Protein AF-A0A968WHK5-F1 (afdb_monomer_lite)

Structure (mmCIF, N/CA/C/O backbone):
data_AF-A0A968WHK5-F1
#
_entry.id   AF-A0A968WHK5-F1
#
loop_
_atom_site.group_PDB
_atom_site.id
_atom_site.type_symbol
_atom_site.label_atom_id
_atom_site.label_alt_id
_atom_site.label_comp_id
_atom_site.label_asym_id
_atom_site.label_entity_id
_atom_site.label_seq_id
_atom_site.pdbx_PDB_ins_code
_atom_site.Cartn_x
_atom_site.Cartn_y
_atom_site.Cartn_z
_atom_site.occupancy
_atom_site.B_iso_or_equiv
_atom_site.auth_seq_id
_atom_site.auth_comp_id
_atom_site.auth_asym_id
_atom_site.auth_atom_id
_atom_site.pdbx_PDB_model_num
ATOM 1 N N . MET A 1 1 ? -3.354 -16.102 41.173 1.00 50.06 1 MET A N 1
ATOM 2 C CA . MET A 1 1 ? -4.266 -15.971 40.008 1.00 50.06 1 MET A CA 1
ATOM 3 C C . MET A 1 1 ? -4.656 -17.367 39.526 1.00 50.06 1 MET A C 1
ATOM 5 O O . MET A 1 1 ? -3.773 -18.094 39.098 1.00 50.06 1 MET A O 1
ATOM 9 N N . LYS A 1 2 ? -5.931 -17.781 39.629 1.00 51.41 2 LYS A N 1
ATOM 10 C CA . LYS A 1 2 ? -6.368 -19.097 39.117 1.00 51.41 2 LYS A CA 1
ATOM 11 C C . LYS A 1 2 ? -6.357 -19.098 37.576 1.00 51.41 2 LYS A C 1
ATOM 13 O O . LYS A 1 2 ? -6.852 -18.134 36.983 1.00 51.41 2 LYS A O 1
ATOM 18 N N . PRO A 1 3 ? -5.816 -20.135 36.912 1.00 55.25 3 PRO A N 1
ATOM 19 C CA . PRO A 1 3 ? -5.829 -20.220 35.457 1.00 55.25 3 PRO A CA 1
ATOM 20 C C . PRO A 1 3 ? -7.277 -20.295 34.959 1.00 55.25 3 PRO A C 1
ATOM 22 O O . PRO A 1 3 ? -8.054 -21.143 35.394 1.00 55.25 3 PRO A O 1
ATOM 25 N N . LYS A 1 4 ? -7.662 -19.384 34.052 1.00 67.00 4 LYS A N 1
ATOM 26 C CA . LYS A 1 4 ? -8.976 -19.431 33.392 1.00 67.00 4 LYS A CA 1
ATOM 27 C C . LYS A 1 4 ? -9.127 -20.776 32.685 1.00 67.00 4 LYS A C 1
ATOM 29 O O . LYS A 1 4 ? -8.248 -21.131 31.893 1.00 67.00 4 LYS A O 1
ATOM 34 N N . SER A 1 5 ? -10.230 -21.476 32.955 1.00 81.69 5 SER A N 1
ATOM 35 C CA . SER A 1 5 ? -10.532 -22.770 32.343 1.00 81.69 5 SER A CA 1
ATOM 36 C C . SER A 1 5 ? -10.521 -22.663 30.814 1.00 81.69 5 SER A C 1
ATOM 38 O O . SER A 1 5 ? -10.844 -21.616 30.239 1.00 81.69 5 SER A O 1
ATOM 40 N N . LEU A 1 6 ? -10.134 -23.753 30.148 1.00 80.94 6 LEU A N 1
ATOM 41 C CA . LEU A 1 6 ? -10.051 -23.837 28.686 1.00 80.94 6 LEU A CA 1
ATOM 42 C C . LEU A 1 6 ? -11.366 -23.384 28.021 1.00 80.94 6 LEU A C 1
ATOM 44 O O . LEU A 1 6 ? -11.352 -22.616 27.062 1.00 80.94 6 LEU A O 1
ATOM 48 N N . ARG A 1 7 ? -12.507 -23.759 28.615 1.00 77.81 7 ARG A N 1
ATOM 49 C CA . ARG A 1 7 ? -13.859 -23.392 28.168 1.00 77.81 7 ARG A CA 1
ATOM 50 C C . ARG A 1 7 ? -14.088 -21.877 28.155 1.00 77.81 7 ARG A C 1
ATOM 52 O O . ARG A 1 7 ? -14.635 -21.343 27.194 1.00 77.81 7 ARG A O 1
ATOM 59 N N . THR A 1 8 ? -13.604 -21.159 29.169 1.00 76.12 8 THR A N 1
ATOM 60 C CA . THR A 1 8 ? -13.692 -19.692 29.218 1.00 76.12 8 THR A CA 1
ATOM 61 C C . THR A 1 8 ? -12.823 -19.039 28.141 1.00 76.12 8 THR A C 1
ATOM 63 O O . THR A 1 8 ? -13.231 -18.037 27.559 1.00 76.12 8 THR A O 1
ATOM 66 N N . ARG A 1 9 ? -11.644 -19.599 27.831 1.00 75.88 9 ARG A N 1
ATOM 67 C CA . ARG A 1 9 ? -10.788 -19.088 26.742 1.00 75.88 9 ARG A CA 1
ATOM 68 C C . ARG A 1 9 ? -11.448 -19.270 25.375 1.00 75.88 9 ARG A C 1
ATOM 70 O O . ARG A 1 9 ? -11.440 -18.333 24.582 1.00 75.88 9 ARG A O 1
ATOM 77 N N . ILE A 1 10 ? -12.056 -20.432 25.145 1.00 80.25 10 ILE A N 1
ATOM 78 C CA . ILE A 1 10 ? -12.776 -20.758 23.909 1.00 80.25 10 ILE A CA 1
ATOM 79 C C . ILE A 1 10 ? -13.977 -19.820 23.719 1.00 80.25 10 ILE A C 1
ATOM 81 O O . ILE A 1 10 ? -14.104 -19.199 22.667 1.00 80.25 10 ILE A O 1
ATOM 85 N N . ASN A 1 11 ? -14.799 -19.613 24.752 1.00 78.75 11 ASN A N 1
ATOM 86 C CA . ASN A 1 11 ? -15.948 -18.704 24.665 1.00 78.75 11 ASN A CA 1
ATOM 87 C C . ASN A 1 11 ? -15.530 -17.247 24.400 1.00 78.75 11 ASN A C 1
ATOM 89 O O . ASN A 1 11 ? -16.168 -16.556 23.609 1.00 78.75 11 ASN A O 1
ATOM 93 N N . ILE A 1 12 ? -14.434 -16.779 25.012 1.00 77.69 12 ILE A N 1
ATOM 94 C CA . ILE A 1 12 ? -13.883 -15.443 24.732 1.00 77.69 12 ILE A CA 1
ATOM 95 C C . ILE A 1 12 ? -13.385 -15.349 23.284 1.00 77.69 12 ILE A C 1
ATOM 97 O O . ILE A 1 12 ? -13.579 -14.320 22.640 1.00 77.69 12 ILE A O 1
ATOM 101 N N . PHE A 1 13 ? -12.741 -16.397 22.769 1.00 77.62 13 PHE A N 1
ATOM 102 C CA . PHE A 1 13 ? -12.247 -16.436 21.394 1.00 77.62 13 PHE A CA 1
ATOM 103 C C . PHE A 1 13 ? -13.390 -16.387 20.373 1.00 77.62 13 PHE A C 1
ATOM 105 O O . PHE A 1 13 ? -13.380 -15.521 19.500 1.00 77.62 13 PHE A O 1
ATOM 112 N N . PHE A 1 14 ? -14.416 -17.227 20.526 1.00 78.81 14 PHE A N 1
ATOM 113 C CA . PHE A 1 14 ? -15.591 -17.199 19.650 1.00 78.81 14 PHE A CA 1
ATOM 114 C C . PHE A 1 14 ? -16.378 -15.890 19.765 1.00 78.81 14 PHE A C 1
ATOM 116 O O . PHE A 1 14 ? -16.814 -15.347 18.751 1.00 78.81 14 PHE A O 1
ATOM 123 N N . GLY A 1 15 ? -16.491 -15.327 20.974 1.00 75.31 15 GLY A N 1
ATOM 124 C CA . GLY A 1 15 ? -17.065 -13.996 21.169 1.00 75.31 15 GLY A CA 1
ATOM 125 C C . GLY A 1 15 ? -16.306 -12.927 20.379 1.00 75.31 15 GLY A C 1
ATOM 126 O O . GLY A 1 15 ? -16.913 -12.143 19.662 1.00 75.31 15 GLY A O 1
ATOM 127 N N . ARG A 1 16 ? -14.969 -12.942 20.425 1.00 75.81 16 ARG A N 1
ATOM 128 C CA . ARG A 1 16 ? -14.114 -12.025 19.653 1.00 75.81 16 ARG A CA 1
ATOM 129 C C . ARG A 1 16 ? -14.240 -12.211 18.141 1.00 75.81 16 ARG A C 1
ATOM 131 O O . ARG A 1 16 ? -14.319 -11.218 17.425 1.00 75.81 16 ARG A O 1
ATOM 138 N N . LEU A 1 17 ? -14.301 -13.453 17.660 1.00 77.12 17 LEU A N 1
ATOM 139 C CA . LEU A 1 17 ? -14.513 -13.737 16.238 1.00 77.12 17 LEU A CA 1
ATOM 140 C C . LEU A 1 17 ? -15.846 -13.179 15.737 1.00 77.12 17 LEU A C 1
ATOM 142 O O . LEU A 1 17 ? -15.898 -12.633 14.641 1.00 77.12 17 LEU A O 1
ATOM 146 N N . ARG A 1 18 ? -16.907 -13.247 16.547 1.00 77.69 18 ARG A N 1
ATOM 147 C CA . ARG A 1 18 ? -18.219 -12.690 16.190 1.00 77.69 18 ARG A CA 1
ATOM 148 C C . ARG A 1 18 ? -18.215 -11.160 16.092 1.00 77.69 18 ARG A C 1
ATOM 150 O O . ARG A 1 18 ? -18.964 -10.600 15.301 1.00 77.69 18 ARG A O 1
ATOM 157 N N . GLU A 1 19 ? -17.368 -10.485 16.865 1.00 70.00 19 GLU A N 1
ATOM 158 C CA . GLU A 1 19 ? -17.228 -9.020 16.863 1.00 70.00 19 GLU A CA 1
ATOM 159 C C . GLU A 1 19 ? -16.436 -8.496 15.650 1.00 70.00 19 GLU A C 1
ATOM 161 O O . GLU A 1 19 ? -16.594 -7.342 15.252 1.00 70.00 19 GLU A O 1
ATOM 166 N N . PHE A 1 20 ? -15.594 -9.332 15.035 1.00 74.81 20 PHE A N 1
ATOM 167 C CA . PHE A 1 20 ? -14.725 -8.935 13.924 1.00 74.81 20 PHE A CA 1
ATOM 168 C C . PHE A 1 20 ? -15.498 -8.507 12.654 1.00 74.81 20 PHE A C 1
ATOM 170 O O . PHE A 1 20 ? -15.225 -7.415 12.146 1.00 74.81 20 PHE A O 1
ATOM 177 N N . PRO A 1 21 ? -16.518 -9.253 12.173 1.00 78.00 21 PRO A N 1
ATOM 178 C CA . PRO A 1 21 ? -17.353 -8.833 11.048 1.00 78.00 21 PRO A CA 1
ATOM 179 C C . PRO A 1 21 ? -18.084 -7.510 11.271 1.00 78.00 21 PRO A C 1
ATOM 181 O O . PRO A 1 21 ? -18.348 -6.808 10.303 1.00 78.00 21 PRO A O 1
ATOM 184 N N . HIS A 1 22 ? -18.413 -7.143 12.514 1.00 75.19 22 HIS A N 1
ATOM 185 C CA . HIS A 1 22 ? -19.069 -5.862 12.793 1.00 75.19 22 HIS A CA 1
ATOM 186 C C . HIS A 1 22 ? -18.135 -4.679 12.527 1.00 75.19 22 HIS A C 1
ATOM 188 O O . HIS A 1 22 ? -18.550 -3.698 11.916 1.00 75.19 22 HIS A O 1
ATOM 194 N N . VAL A 1 23 ? -16.865 -4.799 12.923 1.00 73.50 23 VAL A N 1
ATOM 195 C CA . VAL A 1 23 ? -15.834 -3.793 12.627 1.00 73.50 23 VAL A CA 1
ATOM 196 C C . VAL A 1 23 ? -15.542 -3.752 11.126 1.00 73.50 23 VAL A C 1
ATOM 198 O O . VAL A 1 23 ? -15.454 -2.677 10.538 1.00 73.50 23 VAL A O 1
ATOM 201 N N . LEU A 1 24 ? -15.440 -4.920 10.488 1.00 77.88 24 LEU A N 1
ATOM 202 C CA . LEU A 1 24 ? -15.161 -5.017 9.056 1.00 77.88 24 LEU A CA 1
ATOM 203 C C . LEU A 1 24 ? -16.322 -4.493 8.201 1.00 77.88 24 LEU A C 1
ATOM 205 O O . LEU A 1 24 ? -16.088 -3.868 7.172 1.00 77.88 24 LEU A O 1
ATOM 209 N N . ARG A 1 25 ? -17.569 -4.682 8.656 1.00 83.12 25 ARG A N 1
ATOM 210 C CA . ARG A 1 25 ? -18.765 -4.157 7.993 1.00 83.12 25 ARG A CA 1
ATOM 211 C C . ARG A 1 25 ? -18.712 -2.648 7.875 1.00 83.12 25 ARG A C 1
ATOM 213 O O . ARG A 1 25 ? -19.096 -2.154 6.835 1.00 83.12 25 ARG A O 1
ATOM 220 N N . ALA A 1 26 ? -18.227 -1.916 8.875 1.00 83.00 26 ALA A N 1
ATOM 221 C CA . ALA A 1 26 ? -18.086 -0.464 8.754 1.00 83.00 26 ALA A CA 1
ATOM 222 C C . ALA A 1 26 ? -17.109 -0.071 7.631 1.00 83.00 26 ALA A C 1
ATOM 224 O O . ALA A 1 26 ? -17.289 0.945 6.973 1.00 83.00 26 ALA A O 1
ATOM 225 N N . LEU A 1 27 ? -16.103 -0.907 7.373 1.00 86.44 27 LEU A N 1
ATOM 226 C CA . LEU A 1 27 ? -15.020 -0.656 6.424 1.00 86.44 27 LEU A CA 1
ATOM 227 C C . LEU A 1 27 ? -15.259 -1.228 5.023 1.00 86.44 27 LEU A C 1
ATOM 229 O O . LEU A 1 27 ? -14.363 -1.142 4.185 1.00 86.44 27 LEU A O 1
ATOM 233 N N . TRP A 1 28 ? -16.434 -1.801 4.752 1.00 86.62 28 TRP A N 1
ATOM 234 C CA . TRP A 1 28 ? -16.715 -2.515 3.503 1.00 86.62 28 TRP A CA 1
ATOM 235 C C . TRP A 1 28 ? -16.401 -1.682 2.251 1.00 86.62 28 TRP A C 1
ATOM 237 O O . TRP A 1 28 ? -15.796 -2.188 1.313 1.00 86.62 28 TRP A O 1
ATOM 247 N N . PHE A 1 29 ? -16.740 -0.391 2.268 1.00 88.19 29 PHE A N 1
ATOM 248 C CA . PHE A 1 29 ? -16.521 0.521 1.146 1.00 88.19 29 PHE A CA 1
ATOM 249 C C . PHE A 1 29 ? -15.032 0.79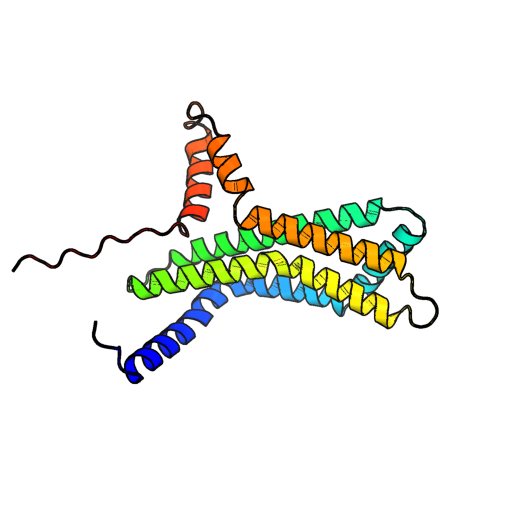2 0.896 1.00 88.19 29 PHE A C 1
ATOM 251 O O . PHE A 1 29 ? -14.578 0.842 -0.243 1.00 88.19 29 PHE A O 1
ATOM 258 N N . ILE A 1 30 ? -14.240 0.891 1.966 1.00 90.69 30 ILE A N 1
ATOM 259 C CA . ILE A 1 30 ? -12.786 1.050 1.864 1.00 90.69 30 ILE A CA 1
ATOM 260 C C . ILE A 1 30 ? -12.163 -0.247 1.359 1.00 90.69 30 ILE A C 1
ATOM 262 O O . ILE A 1 30 ? -11.344 -0.209 0.449 1.00 90.69 30 ILE A O 1
ATOM 266 N N . ALA A 1 31 ? -12.581 -1.395 1.899 1.00 89.44 31 ALA A N 1
ATOM 267 C CA . ALA A 1 31 ? -12.129 -2.699 1.426 1.00 89.44 31 ALA A CA 1
ATOM 268 C C . ALA A 1 31 ? -12.449 -2.907 -0.064 1.00 89.44 31 ALA A C 1
ATOM 270 O O . ALA A 1 31 ? -11.606 -3.411 -0.801 1.00 89.44 31 ALA A O 1
ATOM 271 N N . PHE A 1 32 ? -13.622 -2.458 -0.518 1.00 92.38 32 PHE A N 1
ATOM 272 C CA . PHE A 1 32 ? -14.005 -2.482 -1.926 1.00 92.38 32 PHE A CA 1
ATOM 273 C C . PHE A 1 32 ? -13.056 -1.647 -2.797 1.00 92.38 32 PHE A C 1
ATOM 275 O O . PHE A 1 32 ? -12.535 -2.165 -3.780 1.00 92.38 32 PHE A O 1
ATOM 282 N N . TYR A 1 33 ? -12.735 -0.407 -2.412 1.00 92.69 33 TYR A N 1
ATOM 283 C CA . TYR A 1 33 ? -11.744 0.391 -3.147 1.00 92.69 33 TYR A CA 1
ATOM 284 C C . TYR A 1 33 ? -10.354 -0.245 -3.173 1.00 92.69 33 TYR A C 1
ATOM 286 O O . TYR A 1 33 ? -9.698 -0.230 -4.210 1.00 92.69 33 TYR A O 1
ATOM 294 N N . GLN A 1 34 ? -9.910 -0.838 -2.064 1.00 94.00 34 GLN A N 1
ATOM 295 C CA . GLN A 1 34 ? -8.636 -1.560 -2.030 1.00 94.00 34 GLN A CA 1
ATOM 296 C C . GLN A 1 34 ? -8.629 -2.760 -2.982 1.00 94.00 34 GLN A C 1
ATOM 298 O O . GLN A 1 34 ? -7.633 -3.001 -3.663 1.00 94.00 34 GLN A O 1
ATOM 303 N N . ALA A 1 35 ? -9.750 -3.482 -3.072 1.00 94.12 35 ALA A N 1
ATOM 304 C CA . ALA A 1 35 ? -9.911 -4.565 -4.031 1.00 94.12 35 ALA A CA 1
ATOM 305 C C . ALA A 1 35 ? -9.866 -4.049 -5.476 1.00 94.12 35 ALA A C 1
ATOM 307 O O . ALA A 1 35 ? -9.201 -4.660 -6.305 1.00 94.12 35 ALA A O 1
ATOM 308 N N . LEU A 1 36 ? -10.494 -2.906 -5.775 1.00 95.00 36 LEU A N 1
ATOM 309 C CA . LEU A 1 36 ? -10.410 -2.284 -7.100 1.00 95.00 36 LEU A CA 1
ATOM 310 C C . LEU A 1 36 ? -8.978 -1.878 -7.463 1.00 95.00 36 LEU A C 1
ATOM 312 O O . LEU A 1 36 ? -8.563 -2.112 -8.591 1.00 95.00 36 LEU A O 1
ATOM 316 N N . ILE A 1 37 ? -8.209 -1.323 -6.521 1.00 94.25 37 ILE A N 1
ATOM 317 C CA . ILE A 1 37 ? -6.794 -0.976 -6.737 1.00 94.25 37 ILE A CA 1
ATOM 318 C C . ILE A 1 37 ? -5.973 -2.232 -7.052 1.00 94.25 37 ILE A C 1
ATOM 320 O O . ILE A 1 37 ? -5.178 -2.237 -7.990 1.00 94.25 37 ILE A O 1
ATOM 324 N N . LEU A 1 38 ? -6.178 -3.306 -6.284 1.00 95.75 38 LEU A N 1
ATOM 325 C CA . LEU A 1 38 ? -5.521 -4.589 -6.531 1.00 95.75 38 LEU A CA 1
ATOM 326 C C . LEU A 1 38 ? -5.883 -5.140 -7.915 1.00 95.75 38 LEU A C 1
ATOM 328 O O . LEU A 1 38 ? -5.001 -5.549 -8.664 1.00 95.75 38 LEU A O 1
ATOM 332 N N . ILE A 1 39 ? -7.172 -5.112 -8.263 1.00 96.00 39 ILE A N 1
ATOM 333 C CA . ILE A 1 39 ? -7.680 -5.558 -9.562 1.00 96.00 39 ILE A CA 1
ATOM 334 C C . ILE A 1 39 ? -7.054 -4.744 -10.697 1.00 96.00 39 ILE A C 1
ATOM 336 O O . ILE A 1 39 ? -6.526 -5.328 -11.641 1.00 96.00 39 ILE A O 1
ATOM 340 N N . ALA A 1 40 ? -7.043 -3.417 -10.571 1.00 95.19 40 ALA A N 1
ATOM 341 C CA . ALA A 1 40 ? -6.490 -2.512 -11.567 1.00 95.19 40 ALA A CA 1
ATOM 342 C C . ALA A 1 40 ? -5.011 -2.806 -11.855 1.00 95.19 40 ALA A C 1
ATOM 344 O O . ALA A 1 40 ? -4.650 -2.956 -13.014 1.00 95.19 40 ALA A O 1
ATOM 345 N N . PHE A 1 41 ? -4.169 -2.944 -10.826 1.00 94.81 41 PHE A N 1
ATOM 346 C CA . PHE A 1 41 ? -2.732 -3.159 -11.031 1.00 94.81 41 PHE A CA 1
ATOM 347 C C . PHE A 1 41 ? -2.351 -4.597 -11.385 1.00 94.81 41 PHE A C 1
ATOM 349 O O . PHE A 1 41 ? -1.413 -4.803 -12.148 1.00 94.81 41 PHE A O 1
ATOM 356 N N . CYS A 1 42 ? -3.028 -5.597 -10.816 1.00 95.56 42 CYS A N 1
ATOM 357 C CA . CYS A 1 42 ? -2.617 -6.992 -10.981 1.00 95.56 42 CYS A CA 1
ATOM 358 C C . CYS A 1 42 ? -3.292 -7.682 -12.172 1.00 95.56 42 CYS A C 1
ATOM 360 O O . CYS A 1 42 ? -2.684 -8.569 -12.766 1.00 95.56 42 CYS A O 1
ATOM 362 N N . PHE A 1 43 ? -4.529 -7.306 -12.512 1.00 94.31 43 PHE A N 1
ATOM 363 C CA . PHE A 1 43 ? -5.369 -8.082 -13.433 1.00 94.31 43 PHE A CA 1
ATOM 364 C C . PHE A 1 43 ? -5.852 -7.306 -14.661 1.00 94.31 43 PHE A C 1
ATOM 366 O O . PHE A 1 43 ? -6.177 -7.938 -15.664 1.00 94.31 43 PHE A O 1
ATOM 373 N N . LEU A 1 44 ? -5.929 -5.970 -14.617 1.00 96.00 44 LEU A N 1
ATOM 374 C CA . LEU A 1 44 ? -6.327 -5.193 -15.793 1.00 96.00 44 LEU A CA 1
ATOM 375 C C . LEU A 1 44 ? -5.119 -4.905 -16.696 1.00 96.00 44 LEU A C 1
ATOM 377 O O . LEU A 1 44 ? -4.108 -4.409 -16.195 1.00 96.00 44 LEU A O 1
ATOM 381 N N . PRO A 1 45 ? -5.257 -5.080 -18.026 1.00 94.38 45 PRO A N 1
ATOM 382 C CA . PRO A 1 45 ? -4.208 -4.725 -18.983 1.00 94.38 45 PRO A CA 1
ATOM 383 C C . PRO A 1 45 ? -3.769 -3.264 -18.857 1.00 94.38 45 PRO A C 1
ATOM 385 O O . PRO A 1 45 ? -2.586 -2.985 -18.764 1.00 94.38 45 PRO A O 1
ATOM 388 N N . GLN A 1 46 ? -4.722 -2.340 -18.699 1.00 94.31 46 GLN A N 1
ATOM 389 C CA . GLN A 1 46 ? -4.446 -0.903 -18.565 1.00 94.31 46 GLN A CA 1
ATOM 390 C C . GLN A 1 46 ? -3.523 -0.569 -17.385 1.00 94.31 46 GLN A C 1
ATOM 392 O O . GLN A 1 46 ? -2.700 0.339 -17.473 1.00 94.31 46 GLN A O 1
ATOM 397 N N . GLY A 1 47 ? -3.670 -1.283 -16.263 1.00 93.88 47 GLY A N 1
ATOM 398 C CA . GLY A 1 47 ? -2.787 -1.095 -15.118 1.00 93.88 47 GLY A CA 1
ATOM 399 C C . GLY A 1 47 ? -1.406 -1.682 -15.371 1.00 93.88 47 GLY A C 1
ATOM 400 O O . GLY A 1 47 ? -0.417 -1.054 -15.015 1.00 93.88 47 GLY A O 1
ATOM 401 N N . GLN A 1 48 ? -1.324 -2.842 -16.024 1.00 94.25 48 GLN A N 1
ATOM 402 C CA . GLN A 1 48 ? -0.046 -3.448 -16.396 1.00 94.25 48 GLN A CA 1
ATOM 403 C C . GLN A 1 48 ? 0.716 -2.591 -17.414 1.00 94.25 48 GLN A C 1
ATOM 405 O O . GLN A 1 48 ? 1.900 -2.341 -17.207 1.00 94.25 48 GLN A O 1
ATOM 410 N N . ASP A 1 49 ? 0.038 -2.062 -18.433 1.00 94.50 49 ASP A N 1
ATOM 411 C CA . ASP A 1 49 ? 0.617 -1.173 -19.446 1.00 94.50 49 ASP A CA 1
ATOM 412 C C . ASP A 1 49 ? 1.220 0.085 -18.808 1.00 94.50 49 ASP A C 1
ATOM 414 O O . ASP A 1 49 ? 2.341 0.472 -19.133 1.00 94.50 49 ASP A O 1
ATOM 418 N N . LEU A 1 50 ? 0.522 0.693 -17.840 1.00 95.38 50 LEU A N 1
ATOM 419 C CA . LEU A 1 50 ? 1.047 1.828 -17.075 1.00 95.38 50 LEU A CA 1
ATOM 420 C C . LEU A 1 50 ? 2.336 1.462 -16.321 1.00 95.38 50 LEU A C 1
ATOM 422 O O . LEU A 1 50 ? 3.294 2.231 -16.324 1.00 95.38 50 LEU A O 1
ATOM 426 N N . LEU A 1 51 ? 2.362 0.305 -15.654 1.00 95.56 51 LEU A N 1
ATOM 427 C CA . LEU A 1 51 ? 3.530 -0.147 -14.890 1.00 95.56 51 LEU A CA 1
ATOM 428 C C . LEU A 1 51 ? 4.716 -0.473 -15.810 1.00 95.56 51 LEU A C 1
ATOM 430 O O . LEU A 1 51 ? 5.855 -0.146 -15.481 1.00 95.56 51 LEU A O 1
ATOM 434 N N . LEU A 1 52 ? 4.456 -1.073 -16.973 1.00 93.94 52 LEU A N 1
ATOM 435 C CA . LEU A 1 52 ? 5.470 -1.331 -17.994 1.00 93.94 52 LEU A CA 1
ATOM 436 C C . LEU A 1 52 ? 6.036 -0.029 -18.561 1.00 93.94 52 LEU A C 1
ATOM 438 O O . LEU A 1 52 ? 7.254 0.099 -18.643 1.00 93.94 52 LEU A O 1
ATOM 442 N N . ALA A 1 53 ? 5.179 0.947 -18.870 1.00 94.56 53 ALA A N 1
ATOM 443 C CA . ALA A 1 53 ? 5.603 2.261 -19.346 1.00 94.56 53 ALA A CA 1
ATOM 444 C C . ALA A 1 53 ? 6.507 2.965 -18.324 1.00 94.56 53 ALA A C 1
ATOM 446 O O . ALA A 1 53 ? 7.558 3.484 -18.682 1.00 94.56 53 ALA A O 1
ATOM 447 N N . ILE A 1 54 ? 6.159 2.902 -17.033 1.00 95.81 54 ILE A N 1
ATOM 448 C CA . ILE A 1 54 ? 7.020 3.423 -15.962 1.00 95.81 54 ILE A CA 1
ATOM 449 C C . ILE A 1 54 ? 8.384 2.725 -15.959 1.00 95.81 54 ILE A C 1
ATOM 451 O O . ILE A 1 54 ? 9.409 3.374 -15.761 1.00 95.81 54 ILE A O 1
ATOM 455 N N . MET A 1 55 ? 8.420 1.406 -16.151 1.00 94.12 55 MET A N 1
ATOM 456 C CA . MET A 1 55 ? 9.683 0.672 -16.181 1.00 94.12 55 MET A CA 1
ATOM 457 C C . MET A 1 55 ? 10.527 1.037 -17.409 1.00 94.12 55 MET A C 1
ATOM 459 O O . MET A 1 55 ? 11.738 1.198 -17.279 1.00 94.12 55 MET A O 1
ATOM 463 N N . GLU A 1 56 ? 9.895 1.232 -18.567 1.00 92.81 56 GLU A N 1
ATOM 464 C CA . GLU A 1 56 ? 10.555 1.684 -19.793 1.00 92.81 56 GLU A CA 1
ATOM 465 C C . GLU A 1 56 ? 11.124 3.106 -19.657 1.00 92.81 56 GLU A C 1
ATOM 467 O O . GLU A 1 56 ? 12.265 3.352 -20.056 1.00 92.81 56 GLU A O 1
ATOM 472 N N . ASP A 1 57 ? 10.379 4.027 -19.040 1.00 94.94 57 ASP A N 1
ATOM 473 C CA . ASP A 1 57 ? 10.849 5.383 -18.735 1.00 94.94 57 ASP A CA 1
ATOM 474 C C . ASP A 1 57 ? 12.116 5.342 -17.865 1.00 94.94 57 ASP A C 1
ATOM 476 O O . ASP A 1 57 ? 13.107 6.012 -18.172 1.00 94.94 57 ASP A O 1
ATOM 480 N N . ILE A 1 58 ? 12.148 4.472 -16.846 1.00 94.44 58 ILE A N 1
ATOM 481 C CA . ILE A 1 58 ? 13.337 4.270 -16.003 1.00 94.44 58 ILE A CA 1
ATOM 482 C C . ILE A 1 58 ? 14.513 3.745 -16.837 1.00 94.44 58 ILE A C 1
ATOM 484 O O . ILE A 1 58 ? 15.634 4.230 -16.666 1.00 94.44 58 ILE A O 1
ATOM 488 N N . THR A 1 59 ? 14.286 2.796 -17.753 1.00 91.81 59 THR A N 1
ATOM 489 C CA . THR A 1 59 ? 15.331 2.296 -18.666 1.00 91.81 59 THR A CA 1
ATOM 490 C C . THR A 1 59 ? 15.890 3.413 -19.551 1.00 91.81 59 THR A C 1
ATOM 492 O O . THR A 1 59 ? 17.094 3.457 -19.809 1.00 91.81 59 THR A O 1
ATOM 495 N N . ARG A 1 60 ? 15.041 4.356 -19.978 1.00 93.81 60 ARG A N 1
ATOM 496 C CA . ARG A 1 60 ? 15.437 5.553 -20.742 1.00 93.81 60 ARG A CA 1
ATOM 497 C C . ARG A 1 60 ? 16.088 6.641 -19.876 1.00 93.81 60 ARG A C 1
ATOM 499 O O . ARG A 1 60 ? 16.600 7.619 -20.417 1.00 93.81 60 ARG A O 1
ATOM 506 N N . GLY A 1 61 ? 16.107 6.468 -18.554 1.00 92.31 61 GLY A N 1
ATOM 507 C CA . GLY A 1 61 ? 16.673 7.412 -17.590 1.00 92.31 61 GLY A CA 1
ATOM 508 C C . GLY A 1 61 ? 15.709 8.506 -17.125 1.00 92.31 61 GLY A C 1
ATOM 509 O O . GLY A 1 61 ? 16.128 9.383 -16.368 1.00 92.31 61 GLY A O 1
ATOM 510 N N . ASP A 1 62 ? 14.438 8.461 -17.529 1.00 93.69 62 ASP A N 1
ATOM 511 C CA . ASP A 1 62 ? 13.409 9.364 -17.021 1.00 93.69 62 ASP A CA 1
ATOM 512 C C . ASP A 1 62 ? 12.772 8.784 -15.751 1.00 93.69 62 ASP A C 1
ATOM 514 O O . ASP A 1 62 ? 12.003 7.825 -15.766 1.00 93.69 62 ASP A O 1
ATOM 518 N N . LEU A 1 63 ? 13.115 9.376 -14.608 1.00 94.00 63 LEU A N 1
ATOM 519 C CA . LEU A 1 63 ? 12.602 8.953 -13.304 1.00 94.00 63 LEU A CA 1
ATOM 520 C C . LEU A 1 63 ? 11.359 9.738 -12.873 1.00 94.00 63 LEU A C 1
ATOM 522 O O . LEU A 1 63 ? 10.792 9.442 -11.819 1.00 94.00 63 LEU A O 1
ATOM 526 N N . LEU A 1 64 ? 10.934 10.750 -13.635 1.00 95.06 64 LEU A N 1
ATOM 527 C CA . LEU A 1 64 ? 9.894 11.676 -13.197 1.00 95.06 64 LEU A CA 1
ATOM 528 C C . LEU A 1 64 ? 8.543 10.967 -13.055 1.00 95.06 64 LEU A C 1
ATOM 530 O O . LEU A 1 64 ? 7.885 11.111 -12.020 1.00 95.06 64 LEU A O 1
ATOM 534 N N . THR A 1 65 ? 8.165 10.149 -14.043 1.00 94.88 65 THR A N 1
ATOM 535 C CA . THR A 1 65 ? 6.935 9.340 -14.018 1.00 94.88 65 THR A CA 1
ATOM 536 C C . THR A 1 65 ? 6.908 8.424 -12.793 1.00 94.88 65 THR A C 1
ATOM 538 O O . THR A 1 65 ? 5.909 8.357 -12.072 1.00 94.88 65 THR A O 1
ATOM 541 N N . PHE A 1 66 ? 8.038 7.777 -12.492 1.00 95.69 66 PHE A N 1
ATOM 542 C CA . PHE A 1 66 ? 8.172 6.894 -11.336 1.00 95.69 66 PHE A CA 1
ATOM 543 C C . PHE A 1 66 ? 8.043 7.641 -10.002 1.00 95.69 66 PHE A C 1
ATOM 545 O O . PHE A 1 66 ? 7.339 7.182 -9.101 1.00 95.69 66 PHE A O 1
ATOM 552 N N . VAL A 1 67 ? 8.667 8.815 -9.867 1.00 95.88 67 VAL A N 1
ATOM 553 C CA . VAL A 1 67 ? 8.558 9.637 -8.651 1.00 95.88 67 VAL A CA 1
ATOM 554 C C . VAL A 1 67 ? 7.108 10.056 -8.403 1.00 95.88 67 VAL A C 1
ATOM 556 O O . VAL A 1 67 ? 6.615 9.915 -7.280 1.00 95.88 67 VAL A O 1
ATOM 559 N N . TRP A 1 68 ? 6.395 10.513 -9.436 1.00 96.62 68 TRP A N 1
ATOM 560 C CA . TRP A 1 68 ? 4.976 10.861 -9.317 1.00 96.62 68 TRP A CA 1
ATOM 561 C C . TRP A 1 68 ? 4.110 9.663 -8.948 1.00 96.62 68 TRP A C 1
ATOM 563 O O . TRP A 1 68 ? 3.231 9.781 -8.091 1.00 96.62 68 TRP A O 1
ATOM 573 N N . PHE A 1 69 ? 4.389 8.502 -9.536 1.00 96.50 69 PHE A N 1
ATOM 574 C CA . PHE A 1 69 ? 3.712 7.263 -9.189 1.00 96.50 69 PHE A CA 1
ATOM 575 C C . PHE A 1 69 ? 3.910 6.905 -7.707 1.00 96.50 69 PHE A C 1
ATOM 577 O O . PHE A 1 69 ? 2.939 6.651 -6.991 1.00 96.50 69 PHE A O 1
ATOM 584 N N . VAL A 1 70 ? 5.146 6.968 -7.203 1.00 96.38 70 VAL A N 1
ATOM 585 C CA . VAL A 1 70 ? 5.453 6.716 -5.786 1.00 96.38 70 VAL A CA 1
ATOM 586 C C . VAL A 1 70 ? 4.722 7.702 -4.868 1.00 96.38 70 VAL A C 1
ATOM 588 O O . VAL A 1 70 ? 4.121 7.285 -3.873 1.00 96.38 70 VAL A O 1
ATOM 591 N N . LEU A 1 71 ? 4.714 8.997 -5.200 1.00 95.38 71 LEU A N 1
ATOM 592 C CA . LEU A 1 71 ? 3.982 10.011 -4.434 1.00 95.38 71 LEU A CA 1
ATOM 593 C C . LEU A 1 71 ? 2.473 9.733 -4.406 1.00 95.38 71 LEU A C 1
ATOM 595 O O . LEU A 1 71 ? 1.850 9.845 -3.346 1.00 95.38 71 LEU A O 1
ATOM 599 N N . ALA A 1 72 ? 1.891 9.312 -5.532 1.00 95.81 72 ALA A N 1
ATOM 600 C CA . ALA A 1 72 ? 0.484 8.935 -5.609 1.00 95.81 72 ALA A CA 1
ATOM 601 C C . ALA A 1 72 ? 0.166 7.729 -4.708 1.00 95.81 72 ALA A C 1
ATOM 603 O O . ALA A 1 72 ? -0.827 7.753 -3.980 1.00 95.81 72 ALA A O 1
ATOM 604 N N . ILE A 1 73 ? 1.034 6.711 -4.675 1.00 95.81 73 ILE A N 1
ATOM 605 C CA . ILE A 1 73 ? 0.880 5.550 -3.785 1.00 95.81 73 ILE A CA 1
ATOM 606 C C . ILE A 1 73 ? 0.977 5.950 -2.309 1.00 95.81 73 ILE A C 1
ATOM 608 O O . ILE A 1 73 ? 0.176 5.476 -1.498 1.00 95.81 73 ILE A O 1
ATOM 612 N N . ILE A 1 74 ? 1.902 6.842 -1.941 1.00 94.56 74 ILE A N 1
ATOM 613 C CA . ILE A 1 74 ? 2.008 7.369 -0.570 1.00 94.56 74 ILE A CA 1
ATOM 614 C C . ILE A 1 74 ? 0.723 8.109 -0.182 1.00 94.56 74 ILE A C 1
ATOM 616 O O . ILE A 1 74 ? 0.160 7.853 0.885 1.00 94.56 74 ILE A O 1
ATOM 620 N N . TYR A 1 75 ? 0.231 8.992 -1.053 1.00 94.38 75 TYR A N 1
ATOM 621 C CA . TYR A 1 75 ? -1.003 9.739 -0.821 1.00 94.38 75 TYR A CA 1
ATOM 622 C C . TYR A 1 75 ? -2.218 8.815 -0.676 1.00 94.38 75 TYR A C 1
ATOM 624 O O . TYR A 1 75 ? -3.025 8.975 0.245 1.00 94.38 75 TYR A O 1
ATOM 632 N N . LEU A 1 76 ? -2.327 7.809 -1.545 1.00 94.88 76 LEU A N 1
ATOM 633 C CA . LEU A 1 76 ? -3.404 6.825 -1.515 1.00 94.88 76 LEU A CA 1
ATOM 634 C C . LEU A 1 76 ? -3.353 5.980 -0.238 1.00 94.88 76 LEU A C 1
ATOM 636 O O . LEU A 1 76 ? -4.383 5.759 0.397 1.00 94.88 76 LEU A O 1
ATOM 640 N N . SER A 1 77 ? -2.156 5.576 0.187 1.00 93.88 77 SER A N 1
ATOM 641 C CA . SER A 1 77 ? -1.908 4.857 1.443 1.00 93.88 77 SER A CA 1
ATOM 642 C C . SER A 1 77 ? -2.349 5.681 2.656 1.00 93.88 77 SER A C 1
ATOM 644 O O . SER A 1 77 ? -3.129 5.207 3.485 1.00 93.88 77 SER A O 1
ATOM 646 N N . ALA A 1 78 ? -1.921 6.945 2.729 1.00 90.19 78 ALA A N 1
ATOM 647 C CA . ALA A 1 78 ? -2.285 7.861 3.808 1.00 90.19 78 ALA A CA 1
ATOM 648 C C . ALA A 1 78 ? -3.798 8.133 3.855 1.00 90.19 78 ALA A C 1
ATOM 650 O O . ALA A 1 78 ? -4.409 8.067 4.923 1.00 90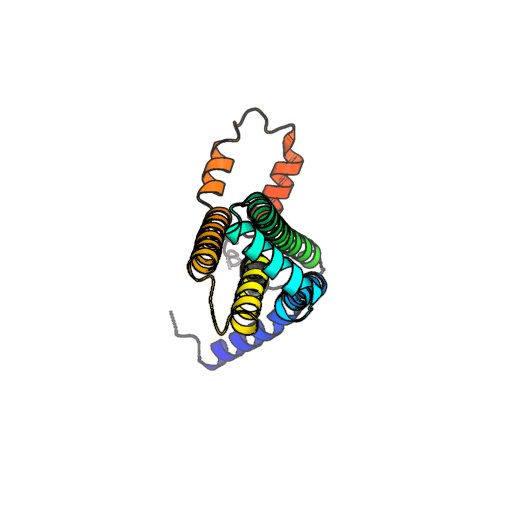.19 78 ALA A O 1
ATOM 651 N N . THR A 1 79 ? -4.416 8.380 2.698 1.00 91.12 79 THR A N 1
ATOM 652 C CA . THR A 1 79 ? -5.864 8.608 2.578 1.00 91.12 79 THR A CA 1
ATOM 653 C C . THR A 1 79 ? -6.660 7.374 2.992 1.00 91.12 79 THR A C 1
ATOM 655 O O . THR A 1 79 ? -7.649 7.491 3.712 1.00 91.12 79 THR A O 1
ATOM 658 N N . SER A 1 80 ? -6.211 6.181 2.601 1.00 90.69 80 SER A N 1
ATOM 659 C CA . SER A 1 80 ? -6.867 4.917 2.948 1.00 90.69 80 SER A CA 1
ATOM 660 C C . SER A 1 80 ? -6.830 4.650 4.454 1.00 90.69 80 SER A C 1
ATOM 662 O O . SER A 1 80 ? -7.838 4.278 5.059 1.00 90.69 80 SER A O 1
ATOM 664 N N . GLU A 1 81 ? -5.680 4.895 5.080 1.00 89.06 81 GLU A N 1
ATOM 665 C CA . GLU A 1 81 ? -5.490 4.799 6.525 1.00 89.06 81 GLU A CA 1
ATOM 666 C C . GLU A 1 81 ? -6.401 5.787 7.267 1.00 89.06 81 GLU A C 1
ATOM 668 O O . GLU A 1 81 ? -7.219 5.379 8.099 1.00 89.06 81 GLU A O 1
ATOM 673 N N . PHE A 1 82 ? -6.322 7.072 6.914 1.00 84.94 82 PHE A N 1
ATOM 674 C CA . PHE A 1 82 ? -7.097 8.128 7.556 1.00 84.94 82 PHE A CA 1
ATOM 675 C C . PHE A 1 82 ? -8.603 7.924 7.368 1.00 84.94 82 PHE A C 1
ATOM 677 O O . PHE A 1 82 ? -9.367 8.004 8.332 1.00 84.94 82 PHE A O 1
ATOM 684 N N . GLY A 1 83 ? -9.028 7.586 6.149 1.00 87.12 83 GLY A N 1
ATOM 685 C CA . GLY A 1 83 ? -10.412 7.258 5.827 1.00 87.12 83 GLY A CA 1
ATOM 686 C C . GLY A 1 83 ? -10.921 6.078 6.652 1.00 87.12 83 GLY A C 1
ATOM 687 O O . GLY A 1 83 ? -12.012 6.150 7.214 1.00 87.12 83 GLY A O 1
ATOM 688 N N . SER A 1 84 ? -10.110 5.027 6.824 1.00 88.38 84 SER A N 1
ATOM 689 C CA . SER A 1 84 ? -10.494 3.868 7.641 1.00 88.38 84 SER A CA 1
ATOM 690 C C . SER A 1 84 ? -10.695 4.236 9.108 1.00 88.38 84 SER A C 1
ATOM 692 O O . SER A 1 84 ? -11.700 3.852 9.709 1.00 88.38 84 SER A O 1
ATOM 694 N N . ARG A 1 85 ? -9.808 5.062 9.675 1.00 83.19 85 ARG A N 1
ATOM 695 C CA . ARG A 1 85 ? -9.964 5.584 11.038 1.00 83.19 85 ARG A CA 1
ATOM 696 C C . ARG A 1 85 ? -11.208 6.449 11.179 1.00 83.19 85 ARG A C 1
ATOM 698 O O . ARG A 1 85 ? -11.917 6.325 12.175 1.00 83.19 85 ARG A O 1
ATOM 705 N N . PHE A 1 86 ? -11.468 7.310 10.201 1.00 83.00 86 PHE A N 1
ATOM 706 C CA . PHE A 1 86 ? -12.616 8.207 10.212 1.00 83.00 86 PHE A CA 1
ATOM 707 C C . PHE A 1 86 ? -13.943 7.440 10.149 1.00 83.00 86 PHE A C 1
ATOM 709 O O . PHE A 1 86 ? -14.829 7.671 10.970 1.00 83.00 86 PHE A O 1
ATOM 716 N N . VAL A 1 87 ? -14.058 6.468 9.244 1.00 85.44 87 VAL A N 1
ATOM 717 C CA . VAL A 1 87 ? -15.256 5.625 9.118 1.00 85.44 87 VAL A CA 1
ATOM 718 C C . VAL A 1 87 ? -15.487 4.793 10.378 1.00 85.44 87 VAL A C 1
ATOM 720 O O . VAL A 1 87 ? -16.608 4.726 10.881 1.00 85.44 87 VAL A O 1
ATOM 723 N N . LEU A 1 88 ? -14.429 4.204 10.942 1.00 81.81 88 LEU A N 1
ATOM 724 C CA . LEU A 1 88 ? -14.525 3.466 12.202 1.00 81.81 88 LEU A CA 1
ATOM 725 C C . LEU A 1 88 ? -14.970 4.360 13.359 1.00 81.81 88 LEU A C 1
ATOM 727 O O . LEU A 1 88 ? -15.782 3.929 14.171 1.00 81.81 88 LEU A O 1
ATOM 731 N N . TYR A 1 89 ? -14.480 5.600 13.417 1.00 76.75 89 TYR A N 1
ATOM 732 C CA . TYR A 1 89 ? -14.912 6.569 14.419 1.00 76.75 89 TYR A CA 1
ATOM 733 C C . TYR A 1 89 ? -16.412 6.872 14.324 1.00 76.75 89 TYR A C 1
ATOM 735 O O . TYR A 1 89 ? -17.102 6.826 15.340 1.00 76.75 89 TYR A O 1
ATOM 743 N N . LEU A 1 90 ? -16.92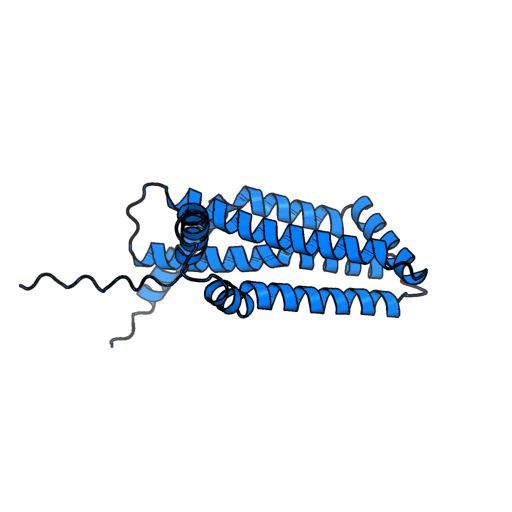3 7.124 13.116 1.00 77.44 90 LEU A N 1
ATOM 744 C CA . LEU A 1 90 ? -18.352 7.372 12.893 1.00 77.44 90 LEU A CA 1
ATOM 745 C C . LEU A 1 90 ? -19.217 6.135 13.170 1.00 77.44 90 LEU A C 1
ATOM 747 O O . LEU A 1 90 ? -20.347 6.248 13.640 1.00 77.44 90 LEU A O 1
ATOM 751 N N . SER A 1 91 ? -18.699 4.936 12.909 1.00 77.00 91 SER A N 1
ATOM 752 C CA . SER A 1 91 ? -19.428 3.702 13.201 1.00 77.00 91 SER A CA 1
ATOM 753 C C . SER A 1 91 ? -19.513 3.403 14.703 1.00 77.00 91 SER A C 1
ATOM 755 O O . SER A 1 91 ? -20.492 2.790 15.136 1.00 77.00 91 SER A O 1
ATOM 757 N N . ASP A 1 92 ? -18.519 3.813 15.497 1.00 67.00 92 ASP A N 1
ATOM 758 C CA . ASP A 1 92 ? -18.470 3.571 16.951 1.00 67.00 92 ASP A CA 1
ATOM 759 C C . ASP A 1 92 ? -19.500 4.427 17.719 1.00 67.00 92 ASP A C 1
ATOM 761 O O . ASP A 1 92 ? -19.859 4.099 18.845 1.00 67.00 92 ASP A O 1
ATOM 765 N N . THR A 1 93 ? -20.055 5.482 17.104 1.00 59.12 93 THR A N 1
ATOM 766 C CA . THR A 1 93 ? -21.157 6.284 17.678 1.00 59.12 93 THR A CA 1
ATOM 767 C C . THR A 1 93 ? -22.537 5.601 17.658 1.00 59.12 93 THR A C 1
ATOM 769 O O . THR A 1 93 ? -23.521 6.203 18.083 1.00 59.12 93 THR A O 1
ATOM 772 N N . SER A 1 94 ? -22.636 4.339 17.219 1.00 53.00 94 SER A N 1
ATOM 773 C CA . SER A 1 94 ? -23.900 3.586 17.185 1.00 53.00 94 SER A CA 1
ATOM 774 C C . SER A 1 94 ? -24.194 2.822 18.496 1.00 53.00 94 SER A C 1
ATOM 776 O O . SER A 1 94 ? -23.752 1.698 18.712 1.00 53.00 94 SER A O 1
ATOM 778 N N . THR A 1 95 ? -24.930 3.490 19.391 1.00 50.91 95 THR A N 1
ATOM 779 C CA . THR A 1 95 ? -26.096 3.018 20.188 1.00 50.91 95 THR A CA 1
ATOM 780 C C . THR A 1 95 ? -26.125 1.670 20.939 1.00 50.91 95 THR A C 1
ATOM 782 O O . THR A 1 95 ? -27.190 1.316 21.440 1.00 50.91 95 THR A O 1
ATOM 785 N N . TYR A 1 96 ? -25.032 0.919 21.093 1.00 58.56 96 TYR A N 1
ATOM 786 C CA . TYR A 1 96 ? -25.043 -0.323 21.889 1.00 58.56 96 TYR A CA 1
ATOM 787 C C . TYR A 1 96 ? -24.313 -0.179 23.230 1.00 58.56 96 TYR A C 1
ATOM 789 O O . TYR A 1 96 ? -23.149 0.224 23.264 1.00 58.56 96 TYR A O 1
ATOM 797 N N . ASP A 1 97 ? -24.963 -0.611 24.317 1.00 62.38 97 ASP A N 1
ATOM 798 C CA . ASP A 1 97 ? -24.342 -0.821 25.632 1.00 62.38 97 ASP A CA 1
ATOM 799 C C . ASP A 1 97 ? -23.340 -1.984 25.560 1.00 62.38 97 ASP A C 1
ATOM 801 O O . ASP A 1 97 ? -23.627 -3.146 25.852 1.00 62.38 97 ASP A O 1
ATOM 805 N N . LEU A 1 98 ? -22.134 -1.675 25.091 1.00 67.12 98 LEU A N 1
ATOM 806 C CA . LEU A 1 98 ? -21.031 -2.620 24.981 1.00 67.12 98 LEU A CA 1
ATOM 807 C C . LEU A 1 98 ? -20.277 -2.708 26.303 1.00 67.12 98 LEU A C 1
ATOM 809 O O . LEU A 1 98 ? -19.932 -1.700 26.920 1.00 67.12 98 LEU A O 1
ATOM 813 N N . SER A 1 99 ? -19.905 -3.927 26.700 1.00 75.12 99 SER A N 1
ATOM 814 C CA . SER A 1 99 ? -19.006 -4.091 27.842 1.00 75.12 99 SER A CA 1
ATOM 815 C C . SER A 1 99 ? -17.645 -3.436 27.561 1.00 75.12 99 SER A C 1
ATOM 817 O O . SER A 1 99 ? -17.134 -3.465 26.436 1.00 75.12 99 SER A O 1
ATOM 819 N N . CYS A 1 100 ? -16.977 -2.931 28.604 1.00 73.19 100 CYS A N 1
ATOM 820 C CA . CYS A 1 100 ? -15.631 -2.346 28.494 1.00 73.19 100 CYS A CA 1
ATOM 821 C C . CYS A 1 100 ? -14.619 -3.270 27.782 1.00 73.19 100 CYS A C 1
ATOM 823 O O . CYS A 1 100 ? -13.695 -2.805 27.109 1.00 73.19 100 CYS A O 1
ATOM 825 N N . SER A 1 101 ? -14.788 -4.590 27.919 1.00 71.00 101 SER A N 1
ATOM 826 C CA . SER A 1 101 ? -13.926 -5.588 27.280 1.00 71.00 101 SER A CA 1
ATOM 827 C C . SER A 1 101 ? -14.112 -5.655 25.758 1.00 71.00 101 SER A C 1
ATOM 829 O O . SER A 1 101 ? -13.123 -5.755 25.027 1.00 71.00 101 SER A O 1
ATOM 831 N N . GLN A 1 102 ? -15.353 -5.530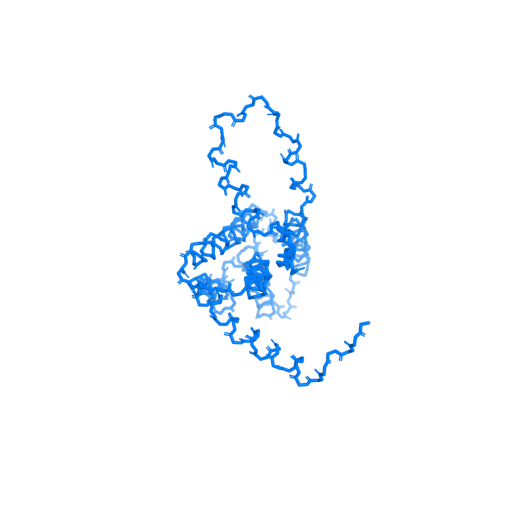 25.280 1.00 71.81 102 GLN A N 1
ATOM 832 C CA . GLN A 1 102 ? -15.692 -5.525 23.856 1.00 71.81 102 GLN A CA 1
ATOM 833 C C . GLN A 1 102 ? -15.232 -4.230 23.193 1.00 71.81 102 GLN A C 1
ATOM 835 O O . GLN A 1 102 ? -14.596 -4.285 22.142 1.00 71.81 102 GLN A O 1
ATOM 840 N N . VAL A 1 103 ? -15.434 -3.081 23.849 1.00 74.50 103 VAL A N 1
ATOM 841 C CA . VAL A 1 103 ? -14.945 -1.779 23.361 1.00 74.50 103 VAL A CA 1
ATOM 842 C C . VAL A 1 103 ? -13.427 -1.805 23.166 1.00 74.50 103 VAL A C 1
ATOM 844 O O . VAL A 1 103 ? -12.914 -1.402 22.122 1.00 74.50 103 VAL A O 1
ATOM 847 N N . ARG A 1 104 ? -12.679 -2.338 24.143 1.00 74.69 104 ARG A N 1
ATOM 848 C CA . ARG A 1 104 ? -11.215 -2.439 24.041 1.00 74.69 104 ARG A CA 1
ATOM 849 C C . ARG A 1 104 ? -10.781 -3.350 22.889 1.00 74.69 104 ARG A C 1
ATOM 851 O O . ARG A 1 104 ? -9.820 -3.026 22.194 1.00 74.69 104 ARG A O 1
ATOM 858 N N . TYR A 1 105 ? -11.478 -4.466 22.677 1.00 77.00 105 TYR A N 1
ATOM 859 C CA . TYR A 1 105 ? -11.172 -5.383 21.581 1.00 77.00 105 TYR A CA 1
ATOM 860 C C . TYR A 1 105 ? -11.482 -4.773 20.207 1.00 77.00 105 TYR A C 1
ATOM 862 O O . TYR A 1 105 ? -10.620 -4.806 19.333 1.00 77.00 105 TYR A O 1
ATOM 870 N N . ARG A 1 106 ? -12.650 -4.142 20.029 1.00 76.38 106 ARG A N 1
ATOM 871 C CA . ARG A 1 106 ? -13.017 -3.467 18.772 1.00 76.38 106 ARG A CA 1
ATOM 872 C C . ARG A 1 106 ? -12.009 -2.388 18.392 1.00 76.38 106 ARG A C 1
ATOM 874 O O . ARG A 1 106 ? -11.569 -2.345 17.250 1.00 76.38 106 ARG A O 1
ATOM 881 N N . LYS A 1 107 ? -11.545 -1.593 19.361 1.00 76.69 107 LYS A N 1
ATOM 882 C CA . LYS A 1 107 ? -10.480 -0.599 19.145 1.00 76.69 107 LYS A CA 1
ATOM 883 C C . LYS A 1 107 ? -9.146 -1.227 18.750 1.00 76.69 107 LYS A C 1
ATOM 885 O O . LYS A 1 107 ? -8.447 -0.700 17.889 1.00 76.69 107 LYS A O 1
ATOM 890 N N . TYR A 1 108 ? -8.781 -2.352 19.358 1.00 80.06 108 TYR A N 1
ATOM 891 C CA . TYR A 1 108 ? -7.579 -3.081 18.959 1.00 80.06 108 TYR A CA 1
ATOM 892 C C . TYR A 1 108 ? -7.677 -3.568 17.505 1.00 80.06 108 TYR A C 1
ATOM 894 O O . TYR A 1 108 ? -6.762 -3.324 16.719 1.00 80.06 108 TYR A O 1
ATOM 902 N N . VAL A 1 109 ? -8.805 -4.183 17.134 1.00 80.94 109 VAL A N 1
ATOM 903 C CA . VAL A 1 109 ? -9.063 -4.653 15.764 1.00 80.94 109 VAL A CA 1
ATOM 904 C C . VAL A 1 109 ? -9.058 -3.487 14.781 1.00 80.94 109 VAL A C 1
ATOM 906 O O . VAL A 1 109 ? -8.351 -3.546 13.785 1.00 80.94 109 VAL A O 1
ATOM 909 N N . ALA A 1 110 ? -9.761 -2.397 15.080 1.00 79.56 110 ALA A N 1
ATOM 910 C CA . ALA A 1 110 ? -9.803 -1.207 14.237 1.00 79.56 110 ALA A CA 1
ATOM 911 C C . ALA A 1 110 ? -8.402 -0.623 13.975 1.00 79.56 110 ALA A C 1
ATOM 913 O O . ALA A 1 110 ? -8.071 -0.301 12.836 1.00 79.56 110 ALA A O 1
ATOM 914 N N . LYS A 1 111 ? -7.530 -0.572 14.993 1.00 79.50 111 LYS A N 1
ATOM 915 C CA . LYS A 1 111 ? -6.130 -0.145 14.826 1.00 79.50 111 LYS A CA 1
ATOM 916 C C . LYS A 1 111 ? -5.320 -1.116 13.962 1.00 79.50 111 LYS A C 1
ATOM 918 O O . LYS A 1 111 ? -4.461 -0.678 13.197 1.00 79.50 111 LYS A O 1
ATOM 923 N N . ALA A 1 112 ? -5.553 -2.419 14.110 1.00 83.81 112 ALA A N 1
ATOM 924 C CA . ALA A 1 112 ? -4.888 -3.435 13.301 1.00 83.81 112 ALA A CA 1
ATOM 925 C C . ALA A 1 112 ? -5.330 -3.351 11.834 1.00 83.81 112 ALA A C 1
ATOM 927 O O . ALA A 1 112 ? -4.481 -3.348 10.950 1.00 83.81 112 ALA A O 1
ATOM 928 N N . VAL A 1 113 ? -6.631 -3.200 11.576 1.00 85.38 113 VAL A N 1
ATOM 929 C CA . VAL A 1 113 ? -7.172 -3.085 10.218 1.00 85.38 113 VAL A CA 1
ATOM 930 C C . VAL A 1 113 ? -6.706 -1.794 9.548 1.00 85.38 113 VAL A C 1
ATOM 932 O O . VAL A 1 113 ? -6.206 -1.862 8.433 1.00 85.38 113 VAL A O 1
ATOM 935 N N . ALA A 1 114 ? -6.764 -0.644 10.229 1.00 84.19 114 ALA A N 1
ATOM 936 C CA . ALA A 1 114 ? -6.244 0.615 9.684 1.00 84.19 114 ALA A CA 1
ATOM 937 C C . ALA A 1 114 ? -4.752 0.512 9.318 1.00 84.19 114 ALA A C 1
ATOM 939 O O . ALA A 1 114 ? -4.333 0.975 8.259 1.00 84.19 114 ALA A O 1
ATOM 940 N N . LYS A 1 115 ? -3.959 -0.185 10.149 1.00 86.62 115 LYS A N 1
ATOM 941 C CA . LYS A 1 115 ? -2.553 -0.479 9.844 1.00 86.62 115 LYS A CA 1
ATOM 942 C C . LYS A 1 115 ? -2.412 -1.320 8.576 1.00 86.62 115 LYS A C 1
ATOM 944 O O . LYS A 1 115 ? -1.521 -1.044 7.791 1.00 86.62 115 LYS A O 1
ATOM 949 N N . VAL A 1 116 ? -3.238 -2.347 8.384 1.00 90.00 116 VAL A N 1
ATOM 950 C CA . VAL A 1 116 ? -3.186 -3.172 7.166 1.00 90.00 116 VAL A CA 1
ATOM 951 C C . VAL A 1 116 ? -3.552 -2.330 5.946 1.00 90.00 116 VAL A C 1
ATOM 953 O O . VAL A 1 116 ? -2.801 -2.319 4.979 1.00 90.00 116 VAL A O 1
ATOM 956 N N . VAL A 1 117 ? -4.645 -1.567 6.026 1.00 91.31 117 VAL A N 1
ATOM 957 C CA . VAL A 1 117 ? -5.150 -0.712 4.940 1.00 91.31 117 VAL A CA 1
ATOM 958 C C . VAL A 1 117 ? -4.123 0.330 4.486 1.00 91.31 117 VAL A C 1
ATOM 960 O O . VAL A 1 117 ? -4.062 0.622 3.297 1.00 91.31 117 VAL A O 1
ATOM 963 N N . LEU A 1 118 ? -3.272 0.829 5.390 1.00 92.62 118 LEU A N 1
ATOM 964 C CA . LEU A 1 118 ? -2.156 1.715 5.044 1.00 92.62 118 LEU A CA 1
ATOM 965 C C . LEU A 1 118 ? -1.213 1.105 3.997 1.00 92.62 118 LEU A C 1
ATOM 967 O O . LEU A 1 118 ? -0.714 1.825 3.145 1.00 92.62 118 LEU A O 1
ATOM 971 N N . PHE A 1 119 ? -0.941 -0.199 4.064 1.00 94.75 119 PHE A N 1
ATOM 972 C CA . PHE A 1 119 ? 0.053 -0.837 3.198 1.00 94.75 119 PHE A CA 1
ATOM 973 C C . PHE A 1 119 ? -0.547 -1.466 1.940 1.00 94.75 119 PHE A C 1
ATOM 975 O O . PHE A 1 119 ? 0.213 -1.829 1.046 1.00 94.75 119 PHE A O 1
ATOM 982 N N . ILE A 1 120 ? -1.875 -1.599 1.839 1.00 94.62 120 ILE A N 1
ATOM 983 C CA . ILE A 1 120 ? -2.494 -2.285 0.695 1.00 94.62 120 ILE A CA 1
ATOM 984 C C . ILE A 1 120 ? -2.156 -1.606 -0.639 1.00 94.62 120 ILE A C 1
ATOM 986 O O . ILE A 1 120 ? -1.707 -2.328 -1.524 1.00 94.62 120 ILE A O 1
ATOM 990 N N . PRO A 1 121 ? -2.268 -0.273 -0.816 1.00 95.62 121 PRO A N 1
ATOM 991 C CA . PRO A 1 121 ? -1.936 0.348 -2.100 1.00 95.62 121 PRO A CA 1
ATOM 992 C C . PRO A 1 121 ? -0.494 0.073 -2.540 1.00 95.62 121 PRO A C 1
ATOM 994 O O . PRO A 1 121 ? -0.248 -0.238 -3.703 1.00 95.62 121 PRO A O 1
ATOM 997 N N . LEU A 1 122 ? 0.447 0.117 -1.590 1.00 96.38 122 LEU A N 1
ATOM 998 C CA . LEU A 1 122 ? 1.854 -0.199 -1.828 1.00 96.38 122 LEU A CA 1
ATOM 999 C C . LEU A 1 122 ? 2.044 -1.665 -2.241 1.00 96.38 122 LEU A C 1
ATOM 1001 O O . LEU A 1 122 ? 2.728 -1.945 -3.221 1.00 96.38 122 LEU A O 1
ATOM 1005 N N . VAL A 1 123 ? 1.425 -2.600 -1.518 1.00 96.75 123 VAL A N 1
ATOM 1006 C CA . VAL A 1 123 ? 1.516 -4.036 -1.823 1.00 96.75 123 VAL A CA 1
ATOM 1007 C C . VAL A 1 123 ? 0.888 -4.346 -3.182 1.00 96.75 123 VAL A C 1
ATOM 1009 O O . VAL A 1 123 ? 1.497 -5.056 -3.973 1.00 96.75 123 VAL A O 1
ATOM 1012 N N . SER A 1 124 ? -0.284 -3.787 -3.484 1.00 96.69 124 SER A N 1
ATOM 1013 C CA . SER A 1 124 ? -0.978 -3.978 -4.761 1.00 96.69 124 SER A CA 1
ATOM 1014 C C . SER A 1 124 ? -0.152 -3.485 -5.948 1.00 96.69 124 SER A C 1
ATOM 1016 O O . SER A 1 124 ? -0.036 -4.194 -6.943 1.00 96.69 124 SER A O 1
ATOM 1018 N N . ALA A 1 125 ? 0.454 -2.299 -5.842 1.00 96.81 125 ALA A N 1
ATOM 1019 C CA . ALA A 1 125 ? 1.311 -1.761 -6.894 1.00 96.81 125 ALA A CA 1
ATOM 1020 C C . ALA A 1 125 ? 2.593 -2.593 -7.079 1.00 96.81 125 ALA A C 1
ATOM 1022 O O . ALA A 1 125 ? 2.973 -2.884 -8.210 1.00 96.81 125 ALA A O 1
ATOM 1023 N N . TYR A 1 126 ? 3.228 -3.034 -5.986 1.00 97.25 126 TYR A N 1
ATOM 1024 C CA . TYR A 1 126 ? 4.416 -3.892 -6.061 1.00 97.25 126 TYR A CA 1
ATOM 1025 C C . TYR A 1 126 ? 4.108 -5.254 -6.689 1.00 97.25 126 TYR A C 1
ATOM 1027 O O . TYR A 1 126 ? 4.848 -5.724 -7.549 1.00 97.25 126 TYR A O 1
ATOM 1035 N N . LEU A 1 127 ? 2.994 -5.878 -6.293 1.00 97.31 127 LEU A N 1
ATOM 1036 C CA . LEU A 1 127 ? 2.524 -7.117 -6.911 1.00 97.31 127 LEU A CA 1
ATOM 1037 C C . LEU A 1 127 ? 2.221 -6.918 -8.398 1.00 97.31 127 LEU A C 1
ATOM 1039 O O . LEU A 1 127 ? 2.591 -7.771 -9.196 1.00 97.31 127 LEU A O 1
ATOM 1043 N N . GLY A 1 128 ? 1.624 -5.784 -8.776 1.00 96.38 128 GLY A N 1
ATOM 1044 C CA . GLY A 1 128 ? 1.426 -5.415 -10.177 1.00 96.38 128 GLY A CA 1
ATOM 1045 C C . GLY A 1 128 ? 2.742 -5.373 -10.955 1.00 96.38 128 GLY A C 1
ATOM 1046 O O . GLY A 1 128 ? 2.847 -6.008 -12.001 1.00 96.38 128 GLY A O 1
ATOM 1047 N N . PHE A 1 129 ? 3.773 -4.706 -10.420 1.00 95.94 129 PHE A N 1
ATOM 1048 C CA . PHE A 1 129 ? 5.105 -4.677 -11.040 1.00 95.94 129 PHE A CA 1
ATOM 1049 C C . PHE A 1 129 ? 5.717 -6.071 -11.157 1.00 95.94 129 PHE A C 1
ATOM 1051 O O . PHE A 1 129 ? 6.272 -6.406 -12.198 1.00 95.94 129 PHE A O 1
ATOM 1058 N N . LEU A 1 130 ? 5.601 -6.896 -10.113 1.00 95.56 130 LEU A N 1
ATOM 1059 C CA . LEU A 1 130 ? 6.106 -8.267 -10.123 1.00 95.56 130 LEU A CA 1
ATOM 1060 C C . LEU A 1 130 ? 5.420 -9.107 -11.210 1.00 95.56 130 LEU A C 1
ATOM 1062 O O . LEU A 1 130 ? 6.094 -9.814 -11.956 1.00 95.56 130 LEU A O 1
ATOM 1066 N N . ILE A 1 131 ? 4.094 -9.009 -11.323 1.00 94.88 131 ILE A N 1
ATOM 1067 C CA . ILE A 1 131 ? 3.317 -9.711 -12.351 1.00 94.88 131 ILE A CA 1
ATOM 1068 C C . ILE A 1 131 ? 3.708 -9.211 -13.744 1.00 94.88 131 ILE A C 1
ATOM 1070 O O . ILE A 1 131 ? 3.981 -10.030 -14.622 1.00 94.88 131 ILE A O 1
ATOM 1074 N N . ALA A 1 132 ? 3.775 -7.893 -13.948 1.00 92.75 132 ALA A N 1
ATOM 1075 C CA . ALA A 1 132 ? 4.150 -7.294 -15.225 1.00 92.75 132 ALA A CA 1
ATOM 1076 C C . ALA A 1 132 ? 5.562 -7.724 -15.655 1.00 92.75 132 ALA A C 1
ATOM 1078 O O . ALA A 1 132 ? 5.747 -8.151 -16.795 1.00 92.75 132 ALA A O 1
ATOM 1079 N N . TYR A 1 133 ? 6.519 -7.702 -14.722 1.00 92.12 133 TYR A N 1
ATOM 1080 C CA . TYR A 1 133 ? 7.904 -8.118 -14.933 1.00 92.12 133 TYR A CA 1
ATOM 1081 C C . TYR A 1 133 ? 8.006 -9.584 -15.368 1.00 92.12 133 TYR A C 1
ATOM 1083 O O . TYR A 1 133 ? 8.587 -9.883 -16.409 1.00 92.12 133 TYR A O 1
ATOM 1091 N N . VAL A 1 134 ? 7.387 -10.495 -14.610 1.00 92.12 134 VAL A N 1
ATOM 1092 C CA . VAL A 1 134 ? 7.417 -11.936 -14.910 1.00 92.12 134 VAL A CA 1
ATOM 1093 C C . VAL A 1 134 ? 6.708 -12.253 -16.228 1.00 92.12 134 VAL A C 1
ATOM 1095 O O . VAL A 1 134 ? 7.147 -13.136 -16.960 1.00 92.12 134 VAL A O 1
ATOM 1098 N N . SER A 1 135 ? 5.626 -11.537 -16.544 1.00 89.81 135 SER A N 1
ATOM 1099 C CA . SER A 1 135 ? 4.814 -11.819 -17.734 1.00 89.81 135 SER A CA 1
ATOM 1100 C C . SER A 1 135 ? 5.458 -11.327 -19.033 1.00 89.81 135 SER A C 1
ATOM 1102 O O . SER A 1 135 ? 5.279 -11.969 -20.065 1.00 89.81 135 SER A O 1
ATOM 1104 N N . HIS A 1 136 ? 6.202 -10.215 -19.001 1.00 87.50 136 HIS A N 1
ATOM 1105 C CA . HIS A 1 136 ? 6.691 -9.552 -20.218 1.00 87.50 136 HIS A CA 1
ATOM 1106 C C . HIS A 1 136 ? 8.192 -9.723 -20.477 1.00 87.50 136 HIS A C 1
ATOM 1108 O O . HIS A 1 136 ? 8.617 -9.587 -21.621 1.00 87.50 136 HIS A O 1
ATOM 1114 N N . PHE A 1 137 ? 9.002 -10.064 -19.469 1.00 84.31 137 PHE A N 1
ATOM 1115 C CA . PHE A 1 137 ? 10.465 -10.053 -19.600 1.00 84.31 137 PHE A CA 1
ATOM 1116 C C . PHE A 1 137 ? 11.123 -11.411 -19.346 1.00 84.31 137 PHE A C 1
ATOM 1118 O O . PHE A 1 137 ? 11.994 -11.560 -18.491 1.00 84.31 137 PHE A O 1
ATOM 1125 N N . SER A 1 138 ? 10.716 -12.420 -20.116 1.00 76.88 138 SER A N 1
ATOM 1126 C CA . SER A 1 138 ? 11.278 -13.774 -20.009 1.00 76.88 138 SER A CA 1
ATOM 1127 C C . SER A 1 138 ? 12.645 -13.947 -20.682 1.00 76.88 138 SER A C 1
ATOM 1129 O O . SER A 1 138 ? 13.399 -14.827 -20.273 1.00 76.88 138 SER A O 1
ATOM 1131 N N . GLN A 1 139 ? 12.966 -13.137 -21.697 1.00 77.31 139 GLN A N 1
ATOM 1132 C CA . GLN A 1 139 ? 14.184 -13.292 -22.506 1.00 77.31 139 GLN A CA 1
ATOM 1133 C C . GLN A 1 139 ? 15.299 -12.326 -22.085 1.00 77.31 139 GLN A C 1
ATOM 1135 O O . GLN A 1 139 ? 16.384 -12.792 -21.757 1.00 77.31 139 GLN A O 1
ATOM 1140 N N . ASP A 1 140 ? 15.007 -11.023 -21.995 1.00 82.38 140 ASP A N 1
ATOM 1141 C CA . ASP A 1 140 ? 15.968 -9.991 -21.579 1.00 82.38 140 ASP A CA 1
ATOM 1142 C C . ASP A 1 140 ? 15.397 -9.139 -20.429 1.00 82.38 140 ASP A C 1
ATOM 1144 O O . ASP A 1 140 ? 14.748 -8.114 -20.660 1.00 82.38 140 ASP A O 1
ATOM 1148 N N . PRO A 1 141 ? 15.577 -9.571 -19.167 1.00 85.81 141 PRO A N 1
ATOM 1149 C CA . PRO A 1 141 ? 14.974 -8.899 -18.026 1.00 85.81 141 PRO A CA 1
ATOM 1150 C C . PRO A 1 141 ? 15.685 -7.593 -17.631 1.00 85.81 141 PRO A C 1
ATOM 1152 O O . PRO A 1 141 ? 16.886 -7.637 -17.327 1.00 85.81 141 PRO A O 1
ATOM 1155 N N . PRO A 1 142 ? 14.960 -6.457 -17.500 1.00 89.06 142 PRO A N 1
ATOM 1156 C CA . PRO A 1 142 ? 15.480 -5.188 -16.977 1.00 89.06 142 PRO A CA 1
ATOM 1157 C C . PRO A 1 142 ? 15.687 -5.285 -15.456 1.00 89.06 142 PRO A C 1
ATOM 1159 O O . PRO A 1 142 ? 14.977 -4.706 -14.630 1.00 89.06 142 PRO A O 1
ATOM 1162 N N . THR A 1 143 ? 16.647 -6.123 -15.068 1.00 90.69 143 THR A N 1
ATOM 1163 C CA . THR A 1 143 ? 16.851 -6.566 -13.685 1.00 90.69 143 THR A CA 1
ATOM 1164 C C . THR A 1 143 ? 17.288 -5.400 -12.804 1.00 90.69 143 THR A C 1
ATOM 1166 O O . THR A 1 143 ? 16.882 -5.300 -11.648 1.00 90.69 143 THR A O 1
ATOM 1169 N N . LYS A 1 144 ? 18.096 -4.483 -13.346 1.00 92.69 144 LYS A N 1
ATOM 1170 C CA . LYS A 1 144 ? 18.573 -3.300 -12.625 1.00 92.69 144 LYS A CA 1
ATOM 1171 C C . 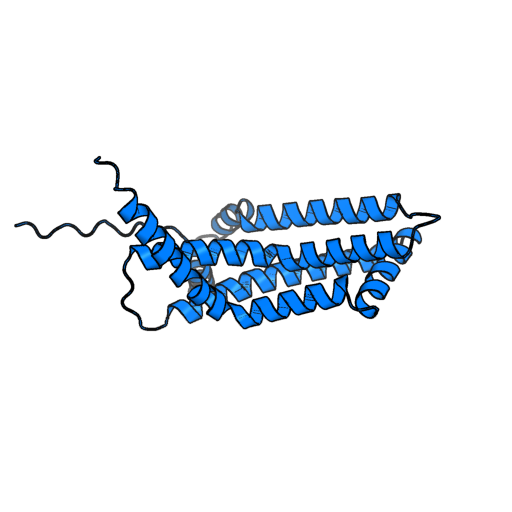LYS A 1 144 ? 17.411 -2.369 -12.277 1.00 92.69 144 LYS A C 1
ATOM 1173 O O . LYS A 1 144 ? 17.312 -1.914 -11.142 1.00 92.69 144 LYS A O 1
ATOM 1178 N N . GLU A 1 145 ? 16.528 -2.112 -13.230 1.00 92.38 145 GLU A N 1
ATOM 1179 C CA . GLU A 1 145 ? 15.362 -1.244 -13.087 1.00 92.38 145 GLU A CA 1
ATOM 1180 C C . GLU A 1 145 ? 14.367 -1.857 -12.101 1.00 92.38 145 GLU A C 1
ATOM 1182 O O . GLU A 1 145 ? 13.908 -1.182 -11.179 1.00 92.38 145 GLU A O 1
ATOM 1187 N N . PHE A 1 146 ? 14.125 -3.166 -12.206 1.00 93.88 146 PHE A N 1
ATOM 1188 C CA . PHE A 1 146 ? 13.288 -3.888 -11.253 1.00 93.88 146 PHE A CA 1
ATOM 1189 C C . PHE A 1 146 ? 13.853 -3.851 -9.821 1.00 93.88 146 PHE A C 1
ATOM 1191 O O . PHE A 1 146 ? 13.098 -3.694 -8.855 1.00 93.88 146 PHE A O 1
ATOM 1198 N N . LEU A 1 147 ? 15.180 -3.935 -9.655 1.00 94.56 147 LEU A N 1
ATOM 1199 C CA . LEU A 1 147 ? 15.835 -3.769 -8.353 1.00 94.56 147 LEU A CA 1
ATOM 1200 C C . LEU A 1 147 ? 15.686 -2.343 -7.808 1.00 94.56 147 LEU A C 1
ATOM 1202 O O . LEU A 1 147 ? 15.429 -2.190 -6.613 1.00 94.56 147 LEU A O 1
ATOM 1206 N N . ILE A 1 148 ? 15.795 -1.314 -8.657 1.00 93.75 148 ILE A N 1
ATOM 1207 C CA . ILE A 1 148 ? 15.549 0.086 -8.269 1.00 93.75 148 ILE A CA 1
ATOM 1208 C C . ILE A 1 148 ? 14.113 0.237 -7.762 1.00 93.75 148 ILE A C 1
ATOM 1210 O O . ILE A 1 148 ? 13.913 0.723 -6.650 1.00 93.75 148 ILE A O 1
ATOM 1214 N N . ILE A 1 149 ? 13.126 -0.250 -8.523 1.00 95.31 149 ILE A N 1
ATOM 1215 C CA . ILE A 1 149 ? 11.710 -0.222 -8.132 1.00 95.31 149 ILE A CA 1
ATOM 1216 C C . ILE A 1 149 ? 11.520 -0.938 -6.788 1.00 95.31 149 ILE A C 1
ATOM 1218 O O . ILE A 1 149 ? 10.964 -0.364 -5.851 1.00 95.31 149 ILE A O 1
ATOM 1222 N N . SER A 1 150 ? 12.038 -2.159 -6.652 1.00 96.38 150 SER A N 1
ATOM 1223 C CA . SER A 1 150 ? 11.918 -2.960 -5.426 1.00 96.38 150 SER A CA 1
ATOM 1224 C C . SER A 1 150 ? 12.527 -2.256 -4.211 1.00 96.38 150 SER A C 1
ATOM 1226 O O . SER A 1 150 ? 11.917 -2.200 -3.140 1.00 96.38 150 SER A O 1
ATOM 1228 N N . PHE A 1 151 ? 13.711 -1.664 -4.377 1.00 96.62 151 PHE A N 1
ATOM 1229 C CA . PHE A 1 151 ? 14.387 -0.915 -3.325 1.00 96.62 151 PHE A CA 1
ATOM 1230 C C . PHE A 1 151 ? 13.608 0.346 -2.933 1.00 96.62 151 PHE A C 1
ATOM 1232 O O . PHE A 1 151 ? 13.399 0.598 -1.744 1.00 96.62 151 PHE A O 1
ATOM 1239 N N . SER A 1 152 ? 13.102 1.104 -3.909 1.00 95.75 152 SER A N 1
ATOM 1240 C CA . SER A 1 152 ? 12.260 2.278 -3.666 1.00 95.75 152 SER A CA 1
ATOM 1241 C C . SER A 1 152 ? 10.980 1.922 -2.910 1.00 95.75 152 SER A C 1
ATOM 1243 O O . SER A 1 152 ? 10.639 2.602 -1.943 1.00 95.75 152 SER A O 1
ATOM 1245 N N . PHE A 1 153 ? 10.302 0.828 -3.266 1.00 96.69 153 PHE A N 1
ATOM 1246 C CA . PHE A 1 153 ? 9.139 0.341 -2.519 1.00 96.69 153 PHE A CA 1
ATOM 1247 C C . PHE A 1 153 ? 9.499 -0.065 -1.083 1.00 96.69 153 PHE A C 1
ATOM 1249 O O . PHE A 1 153 ? 8.733 0.218 -0.159 1.00 96.69 153 PHE A O 1
ATOM 1256 N N . GLY A 1 154 ? 10.679 -0.656 -0.871 1.00 96.81 154 GLY A N 1
ATOM 1257 C CA . GLY A 1 154 ? 11.220 -0.932 0.462 1.00 96.81 154 GLY A CA 1
ATOM 1258 C C . GLY A 1 154 ? 11.420 0.339 1.296 1.00 96.81 154 GLY A C 1
ATOM 1259 O O . GLY A 1 154 ? 10.998 0.391 2.453 1.00 96.81 154 GLY A O 1
ATOM 1260 N N . ILE A 1 155 ? 11.983 1.397 0.702 1.00 95.75 155 ILE A N 1
ATOM 1261 C CA . ILE A 1 155 ? 12.114 2.709 1.356 1.00 95.75 155 ILE A CA 1
ATOM 1262 C C . ILE A 1 155 ? 10.736 3.273 1.707 1.00 95.75 155 ILE A C 1
ATOM 1264 O O . ILE A 1 155 ? 10.520 3.694 2.842 1.00 95.75 155 ILE A O 1
ATOM 1268 N N . VAL A 1 156 ? 9.784 3.253 0.773 1.00 95.50 156 VAL A N 1
ATOM 1269 C CA . VAL A 1 156 ? 8.423 3.758 1.009 1.00 95.50 156 VAL A CA 1
ATOM 1270 C C . VAL A 1 156 ? 7.733 2.976 2.124 1.00 95.50 156 VAL A C 1
ATOM 1272 O O . VAL A 1 156 ? 7.116 3.579 3.001 1.00 95.50 156 VAL A O 1
ATOM 1275 N N . TYR A 1 157 ? 7.881 1.651 2.153 1.00 95.00 157 TYR A N 1
ATOM 1276 C CA . TYR A 1 157 ? 7.370 0.816 3.237 1.00 95.00 157 TYR A CA 1
ATOM 1277 C C . TYR A 1 157 ? 7.927 1.259 4.596 1.00 95.00 157 TYR A C 1
ATOM 1279 O O . TYR A 1 157 ? 7.160 1.455 5.542 1.00 95.00 157 TYR A O 1
ATOM 1287 N N . LEU A 1 158 ? 9.246 1.460 4.692 1.00 92.94 158 LEU A N 1
ATOM 1288 C CA . LEU A 1 158 ? 9.893 1.934 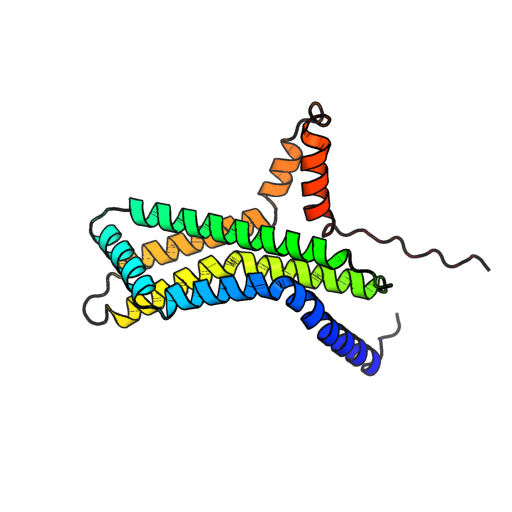5.917 1.00 92.94 158 LEU A CA 1
ATOM 1289 C C . LEU A 1 158 ? 9.405 3.333 6.306 1.00 92.94 158 LEU A C 1
ATOM 1291 O O . LEU A 1 158 ? 9.080 3.558 7.472 1.00 92.94 158 LEU A O 1
ATOM 1295 N N . LEU A 1 159 ? 9.284 4.253 5.346 1.00 90.56 159 LEU A N 1
ATOM 1296 C CA . LEU A 1 159 ? 8.759 5.600 5.579 1.00 90.56 159 LEU A CA 1
ATOM 1297 C C . LEU A 1 159 ? 7.334 5.558 6.138 1.00 90.56 159 LEU A C 1
ATOM 1299 O O . LEU A 1 159 ? 7.068 6.170 7.173 1.00 90.56 159 LEU A O 1
ATOM 1303 N N . LEU A 1 160 ? 6.433 4.790 5.518 1.00 90.62 160 LEU A N 1
ATOM 1304 C CA . LEU A 1 160 ? 5.061 4.611 6.002 1.00 90.62 160 LEU A CA 1
ATOM 1305 C C . LEU A 1 160 ? 5.034 3.955 7.389 1.00 90.62 160 LEU A C 1
ATOM 1307 O O . LEU A 1 160 ? 4.272 4.376 8.260 1.00 90.62 160 LEU A O 1
ATOM 1311 N N . TYR A 1 161 ? 5.892 2.960 7.629 1.00 89.12 161 TYR A N 1
ATOM 1312 C CA . TYR A 1 161 ? 6.011 2.297 8.926 1.00 89.12 161 TYR A CA 1
ATOM 1313 C C . TYR A 1 161 ? 6.444 3.269 10.032 1.00 89.12 161 TYR A C 1
ATOM 1315 O O . TYR A 1 161 ? 5.803 3.324 11.087 1.00 89.12 161 TYR A O 1
ATOM 1323 N N . HIS A 1 162 ? 7.491 4.061 9.793 1.00 84.50 162 HIS A N 1
ATOM 1324 C CA . HIS A 1 162 ? 7.994 5.050 10.747 1.00 84.50 162 HIS A CA 1
ATOM 1325 C C . HIS A 1 162 ? 7.007 6.200 10.966 1.00 84.50 162 HIS A C 1
ATOM 1327 O O . HIS A 1 162 ? 6.786 6.605 12.114 1.00 84.50 162 HIS A O 1
ATOM 1333 N N . ALA A 1 163 ? 6.365 6.680 9.897 1.00 81.19 163 ALA A N 1
ATOM 1334 C CA . ALA A 1 163 ? 5.309 7.683 9.978 1.00 81.19 163 ALA A CA 1
ATOM 1335 C C . ALA A 1 163 ? 4.126 7.184 10.827 1.00 81.19 163 ALA A C 1
ATOM 1337 O O . ALA A 1 163 ? 3.604 7.923 11.664 1.00 81.19 163 ALA A O 1
ATOM 1338 N N . TYR A 1 164 ? 3.743 5.911 10.682 1.00 78.69 164 TYR A N 1
ATOM 1339 C CA . TYR A 1 164 ? 2.636 5.315 11.431 1.00 78.69 164 TYR A CA 1
ATOM 1340 C C . TYR A 1 164 ? 2.960 5.051 12.911 1.00 78.69 164 TYR A C 1
ATOM 1342 O O . TYR A 1 164 ? 2.127 5.318 13.783 1.00 78.69 164 TYR A O 1
ATOM 1350 N N . HIS A 1 165 ? 4.145 4.503 13.214 1.00 72.75 165 HIS A N 1
ATOM 1351 C CA . HIS A 1 165 ? 4.514 4.082 14.578 1.00 72.75 165 HIS A CA 1
ATOM 1352 C C . HIS A 1 165 ? 5.068 5.185 15.476 1.00 72.75 165 HIS A C 1
ATOM 1354 O O . HIS A 1 165 ? 5.109 5.000 16.688 1.00 72.75 165 HIS A O 1
ATOM 1360 N N . GLY A 1 166 ? 5.355 6.365 14.932 1.00 57.16 166 GLY A N 1
ATOM 1361 C CA . GLY A 1 166 ? 5.293 7.579 15.737 1.00 57.16 166 GLY A CA 1
ATOM 1362 C C . GLY A 1 166 ? 6.607 8.226 16.142 1.00 57.16 166 GLY A C 1
ATOM 1363 O O . GLY A 1 166 ? 6.549 9.144 16.953 1.00 57.16 166 GLY A O 1
ATOM 1364 N N . TRP A 1 167 ? 7.739 7.894 15.515 1.00 53.12 167 TRP A N 1
ATOM 1365 C CA . TRP A 1 167 ? 8.922 8.763 15.625 1.00 53.12 167 TRP A CA 1
ATOM 1366 C C . TRP A 1 167 ? 8.586 10.206 15.192 1.00 53.12 167 TRP A C 1
ATOM 1368 O O . TRP A 1 167 ? 8.889 11.171 15.886 1.00 53.12 167 TRP A O 1
ATOM 1378 N N . PHE A 1 168 ? 7.819 10.354 14.107 1.00 50.78 168 PHE A N 1
ATOM 1379 C CA . PHE A 1 168 ? 7.351 11.657 13.621 1.00 50.78 168 PHE A CA 1
ATOM 1380 C C . PHE A 1 168 ? 6.209 12.252 14.467 1.00 50.78 168 PHE A C 1
ATOM 1382 O O . PHE A 1 168 ? 5.999 13.461 14.517 1.00 50.78 168 PHE A O 1
ATOM 1389 N N . ARG A 1 169 ? 5.454 11.392 15.155 1.00 53.69 169 ARG A N 1
ATOM 1390 C CA . ARG A 1 169 ? 4.276 11.776 15.936 1.00 53.69 169 ARG A CA 1
ATOM 1391 C C . ARG A 1 169 ? 4.685 12.460 17.240 1.00 53.69 169 ARG A C 1
ATOM 1393 O O . ARG A 1 169 ? 4.075 13.459 17.600 1.00 53.69 169 ARG A O 1
ATOM 1400 N N . GLU A 1 170 ? 5.732 11.971 17.903 1.00 51.69 170 GLU A N 1
ATOM 1401 C CA . GLU A 1 170 ? 6.329 12.635 19.070 1.00 51.69 170 GLU A CA 1
ATOM 1402 C C . GLU A 1 170 ? 6.935 13.995 18.700 1.00 51.69 170 GLU A C 1
ATOM 1404 O O . GLU A 1 170 ? 6.661 14.980 19.379 1.00 51.69 170 GLU A O 1
ATOM 1409 N N . GLN A 1 171 ? 7.642 14.081 17.569 1.00 53.41 171 GLN A N 1
ATOM 1410 C CA . GLN A 1 171 ? 8.207 15.332 17.046 1.00 53.41 171 GLN A CA 1
ATOM 1411 C C . GLN A 1 171 ? 7.122 16.379 16.733 1.00 53.41 171 GLN A C 1
ATOM 1413 O O . GLN A 1 171 ? 7.216 17.508 17.202 1.00 53.41 171 GLN A O 1
ATOM 1418 N N . ILE A 1 172 ? 6.042 16.017 16.023 1.00 52.78 172 ILE A N 1
ATOM 1419 C CA . ILE A 1 172 ? 4.933 16.949 15.730 1.00 52.78 172 ILE A CA 1
ATOM 1420 C C . ILE A 1 172 ? 4.248 17.433 17.017 1.00 52.78 172 ILE A C 1
ATOM 1422 O O . ILE A 1 172 ? 3.911 18.611 17.117 1.00 52.78 172 ILE A O 1
ATOM 1426 N N . TYR A 1 173 ? 4.043 16.560 18.011 1.00 51.16 173 TYR A N 1
ATOM 1427 C CA . TYR A 1 173 ? 3.446 16.978 19.285 1.00 51.16 173 TYR A CA 1
ATOM 1428 C C . TYR A 1 173 ? 4.362 17.906 20.097 1.00 51.16 173 TYR A C 1
ATOM 1430 O O . TYR A 1 173 ? 3.840 18.747 20.825 1.00 51.16 173 TYR A O 1
ATOM 1438 N N . MET A 1 174 ? 5.688 17.789 19.962 1.00 51.41 174 MET A N 1
ATOM 1439 C CA . MET A 1 174 ? 6.643 18.712 20.592 1.00 51.41 174 MET A CA 1
ATOM 1440 C C . MET A 1 174 ? 6.839 20.020 19.807 1.00 51.41 174 MET A C 1
ATOM 1442 O O . MET A 1 174 ? 7.145 21.045 20.407 1.00 51.41 174 MET A O 1
ATOM 1446 N N . LEU A 1 175 ? 6.628 20.007 18.488 1.00 51.34 175 LEU A N 1
ATOM 1447 C CA . LEU A 1 175 ? 6.775 21.169 17.602 1.00 51.34 175 LEU A CA 1
ATOM 1448 C C . LEU A 1 175 ? 5.568 22.122 17.603 1.00 51.34 175 LEU A C 1
ATOM 1450 O O . LEU A 1 175 ? 5.644 23.171 16.971 1.00 51.34 175 LEU A O 1
ATOM 1454 N N . TYR A 1 176 ? 4.467 21.799 18.292 1.00 51.12 176 TYR A N 1
ATOM 1455 C CA . TYR A 1 176 ? 3.362 22.742 18.498 1.00 51.12 176 TYR A CA 1
ATOM 1456 C C . TYR A 1 176 ? 3.629 23.600 19.748 1.00 51.12 176 TYR A C 1
ATOM 1458 O O . TYR A 1 176 ? 3.421 23.120 20.866 1.00 51.12 176 TYR A O 1
ATOM 1466 N N . PRO A 1 177 ? 4.071 24.866 19.607 1.00 48.28 177 PRO A N 1
ATOM 1467 C CA . PRO A 1 177 ? 4.271 25.743 20.749 1.00 48.28 177 PRO A CA 1
ATOM 1468 C C . PRO A 1 177 ? 2.937 25.995 21.458 1.00 48.28 177 PRO A C 1
ATOM 1470 O O . PRO A 1 177 ? 1.923 26.318 20.837 1.00 48.28 177 PRO A O 1
ATOM 1473 N N . ALA A 1 178 ? 2.956 25.911 22.788 1.00 53.00 178 ALA A N 1
ATOM 1474 C CA . ALA A 1 178 ? 1.792 26.048 23.667 1.00 53.00 178 ALA A CA 1
ATOM 1475 C C . ALA A 1 178 ? 1.028 27.392 23.553 1.00 53.00 178 ALA A C 1
ATOM 1477 O O . ALA A 1 178 ? 0.001 27.578 24.205 1.00 53.00 178 ALA A O 1
ATOM 1478 N N . LYS A 1 179 ? 1.503 28.344 22.740 1.00 46.16 179 LYS A N 1
ATOM 1479 C CA . LYS A 1 179 ? 0.937 29.694 22.608 1.00 46.16 179 LYS A CA 1
ATOM 1480 C C . LYS A 1 179 ? -0.191 29.823 21.573 1.00 46.16 179 LYS A C 1
ATOM 1482 O O . LYS A 1 179 ? -1.048 30.678 21.763 1.00 46.16 179 LYS A O 1
ATOM 1487 N N . ASP A 1 180 ? -0.287 28.939 20.575 1.00 51.91 180 ASP A N 1
ATOM 1488 C CA . ASP A 1 180 ? -1.289 29.047 19.487 1.00 51.91 180 ASP A CA 1
ATOM 1489 C C . ASP A 1 180 ? -2.506 28.113 19.641 1.00 51.91 180 ASP A C 1
ATOM 1491 O O . ASP A 1 180 ? -3.325 27.942 18.729 1.00 51.91 180 ASP A O 1
ATOM 1495 N N . HIS A 1 181 ? -2.680 27.525 20.829 1.00 53.03 181 HIS A N 1
ATOM 1496 C CA . HIS A 1 181 ? -3.716 26.529 21.124 1.00 53.03 181 HIS A CA 1
ATOM 1497 C C . HIS A 1 181 ? -5.162 26.981 20.873 1.00 53.03 181 HIS A C 1
ATOM 1499 O O . HIS A 1 181 ? -6.038 26.125 20.756 1.00 53.03 181 HIS A O 1
ATOM 1505 N N . LEU A 1 182 ? -5.442 28.284 20.795 1.00 53.59 182 LEU A N 1
ATOM 1506 C CA . LEU A 1 182 ? -6.805 28.799 20.639 1.00 53.59 182 LEU A CA 1
ATOM 1507 C C . LEU A 1 182 ? -7.324 28.717 19.196 1.00 53.59 182 LEU A C 1
ATOM 1509 O O . LEU A 1 182 ? -8.501 28.417 19.008 1.00 53.59 182 LEU A O 1
ATOM 1513 N N . ARG A 1 183 ? -6.472 28.909 18.177 1.00 52.00 183 ARG A N 1
ATOM 1514 C CA . ARG A 1 183 ? -6.920 29.008 16.770 1.00 52.00 183 ARG A CA 1
ATOM 1515 C C . ARG A 1 183 ? -7.093 27.646 16.093 1.00 52.00 183 ARG A C 1
ATOM 1517 O O . ARG A 1 183 ? -7.999 27.469 15.288 1.00 52.00 183 ARG A O 1
ATOM 1524 N N . TYR A 1 184 ? -6.288 26.664 16.492 1.00 53.72 184 TYR A N 1
ATOM 1525 C CA . TYR A 1 184 ? -6.344 25.289 15.982 1.00 53.72 184 TYR A CA 1
ATOM 1526 C C . TYR A 1 184 ? -6.976 24.304 16.972 1.00 53.72 184 TYR A C 1
ATOM 1528 O O . TYR A 1 184 ? -6.921 23.093 16.768 1.00 53.72 184 TYR A O 1
ATOM 1536 N N . ARG A 1 185 ? -7.614 24.796 18.045 1.00 54.34 185 ARG A N 1
ATOM 1537 C CA . ARG A 1 185 ? -8.166 23.960 19.123 1.00 54.34 185 ARG A CA 1
ATOM 1538 C C . ARG A 1 185 ? -9.139 22.906 18.611 1.00 54.34 185 ARG A C 1
ATOM 1540 O O . ARG A 1 185 ? -9.123 21.786 19.106 1.00 54.34 185 ARG A O 1
ATOM 1547 N N . SER A 1 186 ? -9.966 23.241 17.622 1.00 54.03 186 SER A N 1
ATOM 1548 C CA . SER A 1 186 ? -10.939 22.321 17.026 1.00 54.03 186 SER A CA 1
ATOM 1549 C C . SER A 1 186 ? -10.267 21.251 16.166 1.00 54.03 186 SER A C 1
ATOM 1551 O O . SER A 1 186 ? -10.574 20.077 16.339 1.00 54.03 186 SER A O 1
ATOM 1553 N N . GLN A 1 187 ? -9.308 21.621 15.312 1.00 56.41 187 GLN A N 1
ATOM 1554 C CA . GLN A 1 187 ? -8.579 20.690 14.443 1.00 56.41 187 GLN A CA 1
ATOM 1555 C C . GLN A 1 187 ? -7.628 19.793 15.238 1.00 56.41 187 GLN A C 1
ATOM 1557 O O . GLN A 1 187 ? -7.638 18.580 15.056 1.00 56.41 187 GLN A O 1
ATOM 1562 N N . ILE A 1 188 ? -6.879 20.357 16.188 1.00 56.78 188 ILE A N 1
ATOM 1563 C CA . ILE A 1 188 ? -6.019 19.603 17.105 1.00 56.78 188 ILE A CA 1
ATOM 1564 C C . ILE A 1 188 ? -6.871 18.737 18.029 1.00 56.78 188 ILE A C 1
ATOM 1566 O O . ILE A 1 188 ? -6.487 17.608 18.280 1.00 56.78 188 ILE A O 1
ATOM 1570 N N . SER A 1 189 ? -8.040 19.186 18.499 1.00 54.97 189 SER A N 1
ATOM 1571 C CA . SER A 1 189 ? -8.953 18.343 19.288 1.00 54.97 189 SER A CA 1
ATOM 1572 C C . SER A 1 189 ? -9.601 17.251 18.443 1.00 54.97 189 SER A C 1
ATOM 1574 O O . SER A 1 189 ? -9.757 16.144 18.935 1.00 54.97 189 SER A O 1
ATOM 1576 N N . ALA A 1 190 ? -9.939 17.503 17.177 1.00 54.38 190 ALA A N 1
ATOM 1577 C CA . ALA A 1 190 ? -10.491 16.499 16.270 1.00 54.38 190 ALA A CA 1
ATOM 1578 C C . ALA A 1 190 ? -9.439 15.452 15.894 1.00 54.38 190 ALA A C 1
ATOM 1580 O O . ALA A 1 190 ? -9.692 14.260 16.049 1.00 54.38 190 ALA A O 1
ATOM 1581 N N . LEU A 1 191 ? -8.239 15.886 15.499 1.00 53.94 191 LEU A N 1
ATOM 1582 C CA . LEU A 1 191 ? -7.093 15.017 15.248 1.00 53.94 191 LEU A CA 1
ATOM 1583 C C . LEU A 1 191 ? -6.710 14.284 16.525 1.00 53.94 191 LEU A C 1
ATOM 1585 O O . LEU A 1 191 ? -6.695 13.065 16.526 1.00 53.94 191 LEU A O 1
ATOM 1589 N N . ALA A 1 192 ? -6.500 14.975 17.644 1.00 54.84 192 ALA A N 1
ATOM 1590 C CA . ALA A 1 192 ? -6.216 14.335 18.920 1.00 54.84 192 ALA A CA 1
ATOM 1591 C C . ALA A 1 192 ? -7.351 13.413 19.353 1.00 54.84 192 ALA A C 1
ATOM 1593 O O . ALA A 1 192 ? -7.037 12.383 19.910 1.00 54.84 192 ALA A O 1
ATOM 1594 N N . LYS A 1 193 ? -8.636 13.674 19.089 1.00 53.22 193 LYS A N 1
ATOM 1595 C CA . LYS A 1 193 ? -9.729 12.720 19.351 1.00 53.22 193 LYS A CA 1
ATOM 1596 C C . LYS A 1 193 ? -9.610 11.505 18.437 1.00 53.22 193 LYS A C 1
ATOM 1598 O O . LYS A 1 193 ? -9.450 10.419 18.972 1.00 53.22 193 LYS A O 1
ATOM 1603 N N . LEU A 1 194 ? -9.554 11.667 17.115 1.00 50.34 194 LEU A N 1
ATOM 1604 C CA . LEU A 1 194 ? -9.334 10.583 16.137 1.00 50.34 194 LEU A CA 1
ATOM 1605 C C . LEU A 1 194 ? -8.130 9.703 16.509 1.00 50.34 194 LEU A C 1
ATOM 1607 O O . LEU A 1 194 ? -8.203 8.476 16.508 1.00 50.34 194 LEU A O 1
ATOM 1611 N N . TYR A 1 195 ? -7.038 10.337 16.924 1.00 50.62 195 TYR A N 1
ATOM 1612 C CA . TYR A 1 195 ? -5.782 9.701 17.294 1.00 50.62 195 TYR A CA 1
ATOM 1613 C C . TYR A 1 195 ? -5.715 9.227 18.766 1.00 50.62 195 TYR A C 1
ATOM 1615 O O . TYR A 1 195 ? -4.915 8.337 19.072 1.00 50.62 195 TYR A O 1
ATOM 1623 N N . SER A 1 196 ? -6.530 9.776 19.681 1.00 44.75 196 SER A N 1
ATOM 1624 C CA . SER A 1 196 ? -6.611 9.418 21.116 1.00 44.75 196 SER A CA 1
ATOM 1625 C C . SER A 1 196 ? -7.744 8.464 21.461 1.00 44.75 196 SER A C 1
ATOM 1627 O O . SER A 1 196 ? -7.676 7.816 22.500 1.00 44.75 196 SER A O 1
ATOM 1629 N N . ILE A 1 197 ? -8.725 8.271 20.579 1.00 45.22 197 ILE A N 1
ATOM 1630 C CA . ILE A 1 197 ? -9.697 7.172 20.664 1.00 45.22 197 ILE A CA 1
ATOM 1631 C C . ILE A 1 197 ? -8.976 5.818 20.736 1.00 45.22 197 ILE A C 1
ATOM 1633 O O . ILE A 1 197 ? -9.482 4.895 21.381 1.00 45.22 197 ILE A O 1
ATOM 1637 N N . PHE A 1 198 ? -7.762 5.753 20.174 1.00 43.75 198 PHE A N 1
ATOM 1638 C CA . PHE A 1 198 ? -6.823 4.632 20.242 1.00 43.75 198 PHE A CA 1
ATOM 1639 C C . PHE A 1 198 ? -5.664 4.814 21.238 1.00 43.75 198 PHE A C 1
ATOM 1641 O O . PHE A 1 198 ? -4.869 3.886 21.407 1.00 43.75 198 PHE A O 1
ATOM 1648 N N . LYS A 1 199 ? -5.536 5.970 21.907 1.00 39.38 199 LYS A N 1
ATOM 1649 C CA . LYS A 1 199 ? -4.665 6.092 23.085 1.00 39.38 199 LYS A CA 1
ATOM 1650 C C . LYS A 1 199 ? -5.338 5.263 24.173 1.00 39.38 199 LYS A C 1
ATOM 1652 O O . LYS A 1 199 ? -6.550 5.362 24.356 1.00 39.38 199 LYS A O 1
ATOM 1657 N N . HIS A 1 200 ? -4.581 4.391 24.837 1.00 37.47 200 HIS A N 1
ATOM 1658 C CA . HIS A 1 200 ? -5.074 3.605 25.963 1.00 37.47 200 HIS A CA 1
ATOM 1659 C C . HIS A 1 200 ? -5.723 4.561 26.975 1.00 37.47 200 HIS A C 1
ATOM 1661 O O . HIS A 1 200 ? -5.031 5.169 27.783 1.00 37.47 200 HIS A O 1
ATOM 1667 N N . ARG A 1 201 ? -7.054 4.711 26.950 1.00 36.25 201 ARG A N 1
ATOM 1668 C CA . ARG A 1 201 ? -7.764 5.109 28.159 1.00 36.25 201 ARG A CA 1
ATOM 1669 C C . ARG A 1 201 ? -7.601 3.917 29.081 1.00 36.25 201 ARG A C 1
ATOM 1671 O O . ARG A 1 201 ? -8.205 2.863 28.864 1.00 36.25 201 ARG A O 1
ATOM 1678 N N . THR A 1 202 ? -6.713 4.053 30.053 1.00 37.28 202 THR A N 1
ATOM 1679 C CA . THR A 1 202 ? -6.821 3.327 31.310 1.00 37.28 202 THR A CA 1
ATOM 1680 C C . THR A 1 202 ? -8.201 3.664 31.853 1.00 37.28 202 THR A C 1
ATOM 1682 O O . THR A 1 202 ? -8.413 4.712 32.444 1.00 37.28 202 THR A O 1
ATOM 1685 N N . VAL A 1 203 ? -9.185 2.833 31.511 1.00 41.62 203 VAL A N 1
ATOM 1686 C CA . VAL A 1 203 ? -10.465 2.836 32.211 1.00 41.62 203 VAL A CA 1
ATOM 1687 C C . VAL A 1 203 ? -10.091 2.452 33.631 1.00 41.62 203 VAL A C 1
ATOM 1689 O O . VAL A 1 203 ? -9.591 1.340 33.832 1.00 41.62 203 VAL A O 1
ATOM 1692 N N . GLU A 1 204 ? -10.203 3.398 34.561 1.00 35.69 204 GLU A N 1
ATOM 1693 C CA . GLU A 1 204 ? -9.988 3.110 35.972 1.00 35.69 204 GLU A CA 1
ATOM 1694 C C . GLU A 1 204 ? -10.878 1.920 36.348 1.00 35.69 204 GLU A C 1
ATOM 1696 O O . GLU A 1 204 ? -12.033 1.855 35.907 1.00 35.69 204 GLU A O 1
ATOM 1701 N N . PRO A 1 205 ? -10.344 0.916 37.062 1.00 39.19 205 PRO A N 1
ATOM 1702 C CA . PRO A 1 205 ? -11.170 -0.180 37.529 1.00 39.19 205 PRO A CA 1
ATOM 1703 C C . PRO A 1 205 ? -12.310 0.416 38.353 1.00 39.19 205 PRO A C 1
ATOM 1705 O O . PRO A 1 205 ? -12.063 1.203 39.263 1.00 39.19 205 PRO A O 1
ATOM 1708 N N . ILE A 1 206 ? -13.548 0.055 38.003 1.00 46.53 206 ILE A N 1
ATOM 1709 C CA . ILE A 1 206 ? -14.742 0.420 38.767 1.00 46.53 206 ILE A CA 1
ATOM 1710 C C . ILE A 1 206 ? -14.460 0.016 40.214 1.00 46.53 206 ILE A C 1
ATOM 1712 O O . ILE A 1 206 ? -14.296 -1.174 40.496 1.00 46.53 206 ILE A O 1
ATOM 1716 N N . GLN A 1 207 ? -14.322 0.999 41.108 1.00 44.28 207 GLN A N 1
ATOM 1717 C CA . GLN A 1 207 ? -14.205 0.722 42.532 1.00 44.28 207 GLN A CA 1
ATOM 1718 C C . GLN A 1 207 ? -15.483 -0.014 42.927 1.00 44.28 207 GLN A C 1
ATOM 1720 O O . GLN A 1 207 ? -16.584 0.497 42.714 1.00 44.28 207 GLN A O 1
ATOM 1725 N N . ALA A 1 208 ? -15.340 -1.248 43.413 1.00 42.69 208 ALA A N 1
ATOM 1726 C CA . ALA A 1 208 ? -16.476 -1.999 43.917 1.00 42.69 208 ALA A CA 1
ATOM 1727 C C . ALA A 1 208 ? -17.178 -1.151 44.993 1.00 42.69 208 ALA A C 1
ATOM 1729 O O . ALA A 1 208 ? -16.479 -0.483 45.766 1.00 42.69 208 ALA A O 1
ATOM 1730 N N . PRO A 1 209 ? -18.523 -1.140 45.040 1.00 45.72 209 PRO A N 1
ATOM 1731 C CA . PRO A 1 209 ? -19.231 -0.457 46.110 1.00 45.72 209 PRO A CA 1
ATOM 1732 C C . PRO A 1 209 ? -18.688 -0.977 47.440 1.00 45.72 209 PRO A C 1
ATOM 1734 O O . PRO A 1 209 ? -18.576 -2.189 47.638 1.00 45.72 209 PRO A O 1
ATOM 1737 N N . ARG A 1 210 ? -18.273 -0.052 48.311 1.00 48.72 210 ARG A N 1
ATOM 1738 C CA . ARG A 1 210 ? -17.900 -0.391 49.683 1.00 48.72 210 ARG A CA 1
ATOM 1739 C C . ARG A 1 210 ? -19.167 -0.931 50.342 1.00 48.72 210 ARG A C 1
ATOM 1741 O O . ARG A 1 210 ? -20.121 -0.173 50.503 1.00 48.72 210 ARG A O 1
ATOM 1748 N N . VAL A 1 211 ? -19.181 -2.237 50.592 1.00 57.03 211 VAL A N 1
ATOM 1749 C CA . VAL A 1 211 ? -20.149 -2.895 51.477 1.00 57.03 211 VAL A CA 1
ATOM 1750 C C . VAL A 1 211 ? -19.746 -2.588 52.908 1.00 57.03 211 VAL A C 1
ATOM 1752 O O . VAL A 1 211 ? -18.522 -2.647 53.175 1.00 57.03 211 VAL A O 1
#

Secondary structure (DSSP, 8-state):
-PPPPHHHHHHHHHHHHHHHHHHHHHTHHHHHHHHHHHHHHHT-HHHHHHHHHHHHHHHTT--HHHHHHHHHHHHHHHHHHHHHHHHHHHHHTS-----HHHHHHHHHHHHHHHHHHHHHHHHHHHHHHHHHHHHH-SSS--HHHHHHHHHHHHHHHHHHHHHHHTHHHHHHHHSS-TTSTTTSHHHHHHHHHHHHTTS-------PPP--

Foldseek 3Di:
DDDDDPVVVVVVVVVLVVLLVLLVVLCVVLVVVLVVLLCQLAPDPNNLVLLVVCLVCVVVVNCPSVVVVLVVLQVQLVCSLLVLLVSSVVSVPDDDPDDPVSLLSSLVSSLVVSVVSSCSNLVSNLNSNVNSQVVPCPDPGPVVSNVVSVVVSVVSVVVSVPVSVDPVVVVVVVPDPPPPCPPCVPVCVVVCCSVCSNVDPPPPPDDDPDD

pLDDT: mean 78.22, std 18.21, range [35.69, 97.31]

Sequence (211 aa):
MKPKSLRTRINIFFGRLREFPHVLRALWFIAFYQALILIAFCFLPQGQDLLLAIMEDITRGDLLTFVWFVLAIIYLSATSEFGSRFVLYLSDTSTYDLSCSQVRYRKYVAKAVAKVVLFIPLVSAYLGFLIAYVSHFSQDPPTKEFLIISFSFGIVYLLLYHAYHGWFREQIYMLYPAKDHLRYRSQISALAKLYSIFKHRTVEPIQAPRV

Radius of gyration: 22.42 Å; chains: 1; bounding box: 45×54×74 Å